Protein AF-A0A9W9TN89-F1 (afdb_monomer_lite)

Foldseek 3Di:
DDDDDDDDDDDDDDDDPDPCPDPVVVVVVVVVVVVLVVVLVVLLVLLVVLLVVLLVCLVVVQVVPVPDDDDPDQPPSLVSLLVSLVVLLVQQALPDDLVSLLSSLVSLLSSLVSLLPSDPGPNSVSSLVVQLVDQSSLVSLQSSLVSYDPVSLVVLVPPPDPPRSLVSLVVSVVSQVVSSGNPSSVVSSCVSVVVPPPPPPPDDDD

Radius of gyration: 29.1 Å; chains: 1; bounding box: 67×31×116 Å

Sequence (206 aa):
MPVRTRSQTKAASEAVTTVDTTESDVEAEESVRKALGEAEQRVLLEFSRLARFVRGEINVTYERICQLEESDDPPDTAAKIEQSIQTIVEHCRPNADPKIHLNALDTLRSIGVAICRSSTDIVGIQVRRHFRQVRTLENGMMNIVTVMREEEIEKLLSDTAPQSLLRMLHHLQRTAQGCCLFDGLEEVIGYIRGDSQDTEDDEDEN

Secondary structure (DSSP, 8-state):
----------------------HHHHHHHHHHHHHHHHHHHHHHHHHHHHHHHHHHHHHHHHHHHTTS---SSPPHHHHHHHHHHHHHHHH--TTS-HHHHHHHHHHHHHHHHHHHH--SSHHHHHHHHHHHH--HHHHHHHHHHHHS-HHHHHHHHH--STT-HHHHHHHHHHHHHTTT--TTHHHHHHHHHT------------

pLDDT: mean 75.07, std 18.17, range [27.05, 95.94]

Structure (mmCIF, N/CA/C/O backbone):
data_AF-A0A9W9TN89-F1
#
_entry.id   AF-A0A9W9TN89-F1
#
loop_
_atom_site.group_PDB
_atom_site.id
_atom_site.type_symbol
_atom_site.label_atom_id
_atom_site.label_alt_id
_atom_site.label_comp_id
_atom_site.label_asym_id
_atom_site.label_entity_id
_atom_site.label_seq_id
_atom_site.pdbx_PDB_ins_code
_atom_site.Cartn_x
_atom_site.Cartn_y
_atom_site.Cartn_z
_atom_site.occupancy
_atom_site.B_iso_or_equiv
_atom_site.auth_seq_id
_atom_site.auth_comp_id
_atom_site.auth_asym_id
_atom_site.auth_atom_id
_atom_site.pdbx_PDB_model_num
ATOM 1 N N . MET A 1 1 ? -37.919 -0.775 94.246 1.00 27.05 1 MET A N 1
ATOM 2 C CA . MET A 1 1 ? -36.658 -1.251 94.860 1.00 27.05 1 MET A CA 1
ATOM 3 C C . MET A 1 1 ? -36.139 -2.415 94.004 1.00 27.05 1 MET A C 1
ATOM 5 O O . MET A 1 1 ? -36.976 -3.087 93.420 1.00 27.05 1 MET A O 1
ATOM 9 N N . PRO A 1 2 ? -34.813 -2.535 93.811 1.00 42.44 2 PRO A N 1
ATOM 10 C CA . PRO A 1 2 ? -34.057 -2.642 92.539 1.00 42.44 2 PRO A CA 1
ATOM 11 C C . PRO A 1 2 ? -33.796 -4.122 92.122 1.00 42.44 2 PRO A C 1
ATOM 13 O O . PRO A 1 2 ? -34.319 -5.001 92.785 1.00 42.44 2 PRO A O 1
ATOM 16 N N . VAL A 1 3 ? -33.097 -4.542 91.050 1.00 34.94 3 VAL A N 1
ATOM 17 C CA . VAL A 1 3 ? -31.797 -4.131 90.476 1.00 34.94 3 VAL A CA 1
ATOM 18 C C . VAL A 1 3 ? -31.626 -4.685 89.037 1.00 34.94 3 VAL A C 1
ATOM 20 O O . VAL A 1 3 ? -32.080 -5.781 88.724 1.00 34.94 3 VAL A O 1
ATOM 23 N N . ARG A 1 4 ? -30.922 -3.915 88.192 1.00 38.41 4 ARG A N 1
ATOM 24 C CA . ARG A 1 4 ? -30.268 -4.276 86.909 1.00 38.41 4 ARG A CA 1
ATOM 25 C C . ARG A 1 4 ? -29.252 -5.427 87.038 1.00 38.41 4 ARG A C 1
ATOM 27 O O . ARG A 1 4 ? -28.540 -5.428 88.032 1.00 38.41 4 ARG A O 1
ATOM 34 N N . THR A 1 5 ? -29.032 -6.176 85.942 1.00 46.16 5 THR A N 1
ATOM 35 C CA . THR A 1 5 ? -27.782 -6.254 85.115 1.00 46.16 5 THR A CA 1
ATOM 36 C C . THR A 1 5 ? -28.005 -7.199 83.906 1.00 46.16 5 THR A C 1
ATOM 38 O O . THR A 1 5 ? -28.629 -8.236 84.070 1.00 46.16 5 THR A O 1
ATOM 41 N N . ARG A 1 6 ? -27.785 -6.765 82.643 1.00 37.78 6 ARG A N 1
ATOM 42 C CA . ARG A 1 6 ? -26.583 -6.964 81.766 1.00 37.78 6 ARG A CA 1
ATOM 43 C C . ARG A 1 6 ? -26.261 -8.462 81.530 1.00 37.78 6 ARG A C 1
ATOM 45 O O . ARG A 1 6 ? -26.143 -9.180 82.503 1.00 37.78 6 ARG A O 1
ATOM 52 N N . SER A 1 7 ? -26.061 -9.027 80.335 1.00 39.59 7 SER A N 1
ATOM 53 C CA . SER A 1 7 ? -25.465 -8.562 79.073 1.00 39.59 7 SER A CA 1
ATOM 54 C C . SER A 1 7 ? -25.640 -9.643 77.978 1.00 39.59 7 SER A C 1
ATOM 56 O O . SER A 1 7 ? -25.892 -10.796 78.302 1.00 39.59 7 SER A O 1
ATOM 58 N N . GLN A 1 8 ? -25.302 -9.263 76.739 1.00 39.06 8 GLN A N 1
ATOM 59 C CA . GLN A 1 8 ? -24.749 -10.070 75.629 1.00 39.06 8 GLN A CA 1
ATOM 60 C C . GLN A 1 8 ? -25.625 -10.235 74.374 1.00 39.06 8 GLN A C 1
ATOM 62 O O . GLN A 1 8 ? -26.411 -11.154 74.192 1.00 39.06 8 GLN A O 1
ATOM 67 N N . THR A 1 9 ? -25.381 -9.266 73.495 1.00 46.25 9 THR A N 1
ATOM 68 C CA . THR A 1 9 ? -25.322 -9.289 72.031 1.00 46.25 9 THR A CA 1
ATOM 69 C C . THR A 1 9 ? -24.998 -10.634 71.369 1.00 46.25 9 THR A C 1
ATOM 71 O O . THR A 1 9 ? -23.993 -11.255 71.709 1.00 46.25 9 THR A O 1
ATOM 74 N N . LYS A 1 10 ? -25.697 -10.948 70.270 1.00 40.22 10 LYS A N 1
ATOM 75 C CA . LYS A 1 10 ? -25.056 -11.503 69.068 1.00 40.22 10 LYS A CA 1
ATOM 76 C C . LYS A 1 10 ? -25.833 -11.080 67.819 1.00 40.22 10 LYS A C 1
ATOM 78 O O . LYS A 1 10 ? -26.914 -11.587 67.545 1.00 40.22 10 LYS A O 1
ATOM 83 N N . ALA A 1 11 ? -25.282 -10.099 67.109 1.00 42.34 11 ALA A N 1
ATOM 84 C CA . ALA A 1 11 ? -25.689 -9.750 65.758 1.00 42.34 11 ALA A CA 1
ATOM 85 C C . ALA A 1 11 ? -25.290 -10.896 64.814 1.00 42.34 11 ALA A C 1
ATOM 87 O O . ALA A 1 11 ? -24.139 -11.336 64.841 1.00 42.34 11 ALA A O 1
ATOM 88 N N . ALA A 1 12 ? -26.228 -11.376 64.001 1.00 44.00 12 ALA A N 1
ATOM 89 C CA . ALA A 1 12 ? -25.921 -12.159 62.813 1.00 44.00 12 ALA A CA 1
ATOM 90 C C . ALA A 1 12 ? -25.763 -11.164 61.659 1.00 44.00 12 ALA A C 1
ATOM 92 O O . ALA A 1 12 ? -26.737 -10.612 61.158 1.00 44.00 12 ALA A O 1
ATOM 93 N N . SER A 1 13 ? -24.508 -10.867 61.338 1.00 40.12 13 SER A N 1
ATOM 94 C CA . SER A 1 13 ? -24.101 -10.176 60.121 1.00 40.12 13 SER A CA 1
ATOM 95 C C . SER A 1 13 ? -23.933 -11.250 59.053 1.00 40.12 13 SER A C 1
ATOM 97 O O . SER A 1 13 ? -22.979 -12.023 59.124 1.00 40.12 13 SER A O 1
ATOM 99 N N . GLU A 1 14 ? -24.854 -11.332 58.099 1.00 41.88 14 GLU A N 1
ATOM 100 C CA . GLU A 1 14 ? -24.635 -12.110 56.881 1.00 41.88 14 GLU A CA 1
ATOM 101 C C . GLU A 1 14 ? -23.733 -11.294 55.956 1.00 41.88 14 GLU A C 1
ATOM 103 O O . GLU A 1 14 ? -24.007 -10.142 55.620 1.00 41.88 14 GLU A O 1
ATOM 108 N N . ALA A 1 15 ? -22.577 -11.880 55.661 1.00 41.50 15 ALA A N 1
ATOM 109 C CA . ALA A 1 15 ? -21.520 -11.284 54.876 1.00 41.50 15 ALA A CA 1
ATOM 110 C C . ALA A 1 15 ? -21.962 -11.139 53.416 1.00 41.50 15 ALA A C 1
ATOM 112 O O . ALA A 1 15 ? -22.272 -12.121 52.746 1.00 41.50 15 ALA A O 1
ATOM 113 N N . VAL A 1 16 ? -21.928 -9.903 52.921 1.00 44.22 16 VAL A N 1
ATOM 114 C CA . VAL A 1 16 ? -21.812 -9.618 51.493 1.00 44.22 16 VAL A CA 1
ATOM 115 C C . VAL A 1 16 ? -20.462 -10.175 51.050 1.00 44.22 16 VAL A C 1
ATOM 117 O O . VAL A 1 16 ? -19.415 -9.678 51.462 1.00 44.22 16 VAL A O 1
ATOM 120 N N . THR A 1 17 ? -20.486 -11.244 50.258 1.00 40.16 17 THR A N 1
ATOM 121 C CA . THR A 1 17 ? -19.312 -11.764 49.558 1.00 40.16 17 THR A CA 1
ATOM 122 C C . THR A 1 17 ? -18.896 -10.729 48.520 1.00 40.16 17 THR A C 1
ATOM 124 O O . THR A 1 17 ? -19.465 -10.647 47.434 1.00 40.16 17 THR A O 1
ATOM 127 N N . THR A 1 18 ? -17.940 -9.883 48.885 1.00 46.47 18 THR A N 1
ATOM 128 C CA . THR A 1 18 ? -17.196 -9.064 47.935 1.00 46.47 18 THR A CA 1
ATOM 129 C C . THR A 1 18 ? -16.439 -10.003 47.007 1.00 46.47 18 THR A C 1
ATOM 131 O O . THR A 1 18 ? -15.676 -10.851 47.470 1.00 46.47 18 THR A O 1
ATOM 134 N N . VAL A 1 19 ? -16.694 -9.873 45.708 1.00 50.19 19 VAL A N 1
ATOM 135 C CA . VAL A 1 19 ? -15.885 -10.481 44.652 1.00 50.19 19 VAL A CA 1
ATOM 136 C C . VAL A 1 19 ? -14.499 -9.849 44.759 1.00 50.19 19 VAL A C 1
ATOM 138 O O . VAL A 1 19 ? -14.309 -8.691 44.398 1.00 50.19 19 VAL A O 1
ATOM 141 N N . ASP A 1 20 ? -13.574 -10.587 45.364 1.00 43.88 20 ASP A N 1
ATOM 142 C CA . ASP A 1 20 ? -12.155 -10.257 45.427 1.00 43.88 20 ASP A CA 1
ATOM 143 C C . ASP A 1 20 ? -11.563 -10.603 44.058 1.00 43.88 20 ASP A C 1
ATOM 145 O O . ASP A 1 20 ? -11.168 -11.738 43.797 1.00 43.88 20 ASP A O 1
ATOM 149 N N . THR A 1 21 ? -11.626 -9.651 43.125 1.00 51.72 21 THR A N 1
ATOM 150 C CA . THR A 1 21 ? -10.859 -9.731 41.881 1.00 51.72 21 THR A CA 1
ATOM 151 C C . THR A 1 21 ? -9.397 -9.561 42.269 1.00 51.72 21 THR A C 1
ATOM 153 O O . THR A 1 21 ? -8.949 -8.458 42.576 1.00 51.72 21 THR A O 1
ATOM 156 N N . THR A 1 22 ? -8.684 -10.679 42.337 1.00 56.25 22 THR A N 1
ATOM 157 C CA . THR A 1 22 ? -7.306 -10.762 42.809 1.00 56.25 22 THR A CA 1
ATOM 158 C C . THR A 1 22 ? -6.370 -9.907 41.954 1.00 56.25 22 THR A C 1
ATOM 160 O O . THR A 1 22 ? -6.395 -9.996 40.728 1.00 56.25 22 THR A O 1
ATOM 163 N N . GLU A 1 23 ? -5.493 -9.129 42.602 1.00 55.84 23 GLU A N 1
ATOM 164 C CA . GLU A 1 23 ? -4.400 -8.350 41.980 1.00 55.84 23 GLU A CA 1
ATOM 165 C C . GLU A 1 23 ? -3.592 -9.164 40.949 1.00 55.84 23 GLU A C 1
ATOM 167 O O . GLU A 1 23 ? -3.125 -8.605 39.959 1.00 55.84 23 GLU A O 1
ATOM 172 N N . SER A 1 24 ? -3.493 -10.492 41.116 1.00 56.75 24 SER A N 1
ATOM 173 C CA . SER A 1 24 ? -2.782 -11.370 40.176 1.00 56.75 24 SER A CA 1
ATOM 174 C C . SER A 1 24 ? -3.435 -11.481 38.797 1.00 56.75 24 SER A C 1
ATOM 176 O O . SER A 1 24 ? -2.729 -11.693 37.814 1.00 56.75 24 SER A O 1
ATOM 178 N N . ASP A 1 25 ? -4.760 -11.341 38.702 1.00 56.59 25 ASP A N 1
ATOM 179 C CA . ASP A 1 25 ? -5.463 -11.377 37.413 1.00 56.59 25 ASP A CA 1
ATOM 180 C C . ASP A 1 25 ? -5.269 -10.055 36.662 1.00 56.59 25 ASP A C 1
ATOM 182 O O . ASP A 1 25 ? -5.093 -10.046 35.444 1.00 56.59 25 ASP A O 1
ATOM 186 N N . VAL A 1 26 ? -5.197 -8.939 37.394 1.00 61.09 26 VAL A N 1
ATOM 187 C CA . VAL A 1 26 ? -4.939 -7.608 36.828 1.00 61.09 26 VAL A CA 1
ATOM 188 C C . VAL A 1 26 ? -3.501 -7.502 36.307 1.00 61.09 26 VAL A C 1
ATOM 190 O O . VAL A 1 26 ? -3.292 -7.010 35.197 1.00 61.09 26 VAL A O 1
ATOM 193 N N . GLU A 1 27 ? -2.514 -8.027 37.042 1.00 64.19 27 GLU A N 1
ATOM 194 C CA . GLU A 1 27 ? -1.113 -8.083 36.590 1.00 64.19 27 GLU A CA 1
ATOM 195 C C . GLU A 1 27 ? -0.919 -9.020 35.385 1.00 64.19 27 GLU A C 1
ATOM 197 O O . GLU A 1 27 ? -0.143 -8.715 34.472 1.00 64.19 27 GLU A O 1
ATOM 202 N N . ALA A 1 28 ? -1.638 -10.149 35.336 1.00 63.78 28 ALA A N 1
ATOM 203 C CA . ALA A 1 28 ? -1.612 -11.053 34.189 1.00 63.78 28 ALA A CA 1
ATOM 204 C C . ALA A 1 28 ? -2.220 -10.395 32.939 1.00 63.78 28 ALA A C 1
ATO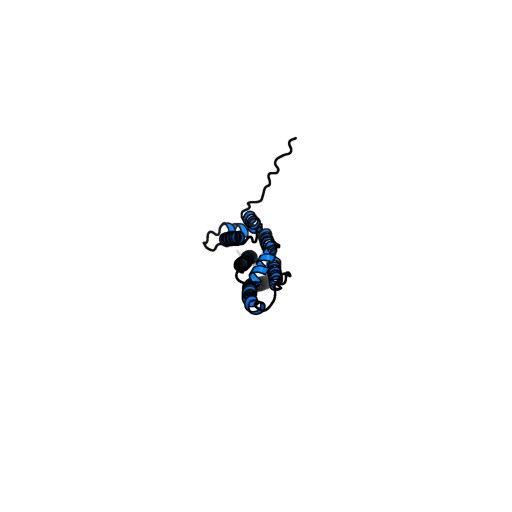M 206 O O . ALA A 1 28 ? -1.629 -10.467 31.858 1.00 63.78 28 ALA A O 1
ATOM 207 N N . GLU A 1 29 ? -3.348 -9.695 33.080 1.00 66.12 29 GLU A N 1
ATOM 208 C CA . GLU A 1 29 ? -3.947 -8.925 31.987 1.00 66.12 29 GLU A CA 1
ATOM 209 C C . GLU A 1 29 ? -3.045 -7.779 31.511 1.00 66.12 29 GLU A C 1
ATOM 211 O O . GLU A 1 29 ? -2.920 -7.554 30.305 1.00 66.12 29 GLU A O 1
ATOM 216 N N . GLU A 1 30 ? -2.389 -7.060 32.424 1.00 69.75 30 GLU A N 1
ATOM 217 C CA . GLU A 1 30 ? -1.467 -5.976 32.072 1.00 69.75 30 GLU A CA 1
ATOM 218 C C . GLU A 1 30 ? -0.223 -6.504 31.341 1.00 69.75 30 GLU A C 1
ATOM 220 O O . GLU A 1 30 ? 0.200 -5.931 30.332 1.00 69.75 30 GLU A O 1
ATOM 225 N N . SER A 1 31 ? 0.311 -7.648 31.774 1.00 72.00 31 SER A N 1
ATOM 226 C CA . SER A 1 31 ? 1.429 -8.325 31.112 1.00 72.00 31 SER A CA 1
ATOM 227 C C . SER A 1 31 ? 1.061 -8.808 29.701 1.00 72.00 31 SER A C 1
ATOM 229 O O . SER A 1 31 ? 1.825 -8.602 28.754 1.00 72.00 31 SER A O 1
ATOM 231 N N . VAL A 1 32 ? -0.144 -9.365 29.518 1.00 70.81 32 VAL A N 1
ATOM 232 C CA . VAL A 1 32 ? -0.655 -9.775 28.197 1.00 70.81 32 VAL A CA 1
ATOM 233 C C . VAL A 1 32 ? -0.880 -8.566 27.286 1.00 70.81 32 VAL A C 1
ATOM 235 O O . VAL A 1 32 ? -0.459 -8.599 26.129 1.00 70.81 32 VAL A O 1
ATOM 238 N N . ARG A 1 33 ? -1.471 -7.472 27.789 1.00 68.31 33 ARG A N 1
ATOM 239 C CA . ARG A 1 33 ? -1.649 -6.226 27.016 1.00 68.31 33 ARG A CA 1
ATOM 240 C C . ARG A 1 33 ? -0.312 -5.632 26.585 1.00 68.31 33 ARG A C 1
ATOM 242 O O . ARG A 1 33 ? -0.176 -5.191 25.446 1.00 68.31 33 ARG A O 1
ATOM 249 N N . LYS A 1 34 ? 0.688 -5.649 27.467 1.00 71.25 34 LYS A N 1
ATOM 250 C CA . LYS A 1 34 ? 2.034 -5.169 27.148 1.00 71.25 34 LYS A CA 1
ATOM 251 C C . LYS A 1 34 ? 2.708 -6.037 26.084 1.00 71.25 34 LYS A C 1
ATOM 253 O O . LYS A 1 34 ? 3.244 -5.497 25.121 1.00 71.25 34 LYS A O 1
ATOM 258 N N . ALA A 1 35 ? 2.635 -7.362 26.215 1.00 71.06 35 ALA A N 1
ATOM 259 C CA . ALA A 1 35 ? 3.175 -8.288 25.219 1.00 71.06 35 ALA A CA 1
ATOM 260 C C . ALA A 1 35 ? 2.480 -8.144 23.852 1.00 71.06 35 ALA A C 1
ATOM 262 O O . ALA A 1 35 ? 3.144 -8.206 22.817 1.00 71.06 35 ALA A O 1
ATOM 263 N N . LEU A 1 36 ? 1.164 -7.901 23.846 1.00 68.31 36 LEU A N 1
ATOM 264 C CA . LEU A 1 36 ? 0.399 -7.618 22.632 1.00 68.31 36 LEU A CA 1
ATOM 265 C C . LEU A 1 36 ? 0.865 -6.311 21.977 1.00 68.31 36 LEU A C 1
ATOM 267 O O . LEU A 1 36 ? 1.207 -6.318 20.797 1.00 68.31 36 LEU A O 1
ATOM 271 N N . GLY A 1 37 ? 0.997 -5.229 22.748 1.00 67.81 37 GLY A N 1
ATOM 272 C CA . GLY A 1 37 ? 1.491 -3.948 22.234 1.00 67.81 37 GLY A CA 1
ATOM 273 C C . GLY A 1 37 ? 2.922 -4.022 21.681 1.00 67.81 37 GLY A C 1
ATOM 274 O O . GLY A 1 37 ? 3.230 -3.422 20.650 1.00 67.81 37 GLY A O 1
ATOM 275 N N . GLU A 1 38 ? 3.807 -4.800 22.311 1.00 72.50 38 GLU A N 1
ATOM 276 C CA . GLU A 1 38 ? 5.163 -5.043 21.796 1.00 72.50 38 GLU A CA 1
ATOM 277 C C . GLU A 1 38 ? 5.153 -5.851 20.487 1.00 72.50 38 GLU A C 1
ATOM 279 O O . GLU A 1 38 ? 5.959 -5.584 19.589 1.00 72.50 38 GLU A O 1
ATOM 284 N N . ALA A 1 39 ? 4.246 -6.823 20.354 1.00 70.19 39 ALA A N 1
ATOM 285 C CA . ALA A 1 39 ? 4.072 -7.592 19.125 1.00 70.19 39 ALA A CA 1
ATOM 286 C C . ALA A 1 39 ? 3.540 -6.714 17.982 1.00 70.19 39 ALA A C 1
ATOM 288 O O . ALA A 1 39 ? 4.098 -6.737 16.884 1.00 70.19 39 ALA A O 1
ATOM 289 N N . GLU A 1 40 ? 2.538 -5.876 18.250 1.00 69.19 40 GLU A N 1
ATOM 290 C CA . GLU A 1 40 ? 1.997 -4.909 17.288 1.00 69.19 40 GLU A CA 1
ATOM 291 C C . GLU A 1 40 ? 3.082 -3.937 16.811 1.00 69.19 40 GLU A C 1
ATOM 293 O O . GLU A 1 40 ? 3.253 -3.715 15.611 1.00 69.19 40 GLU A O 1
ATOM 298 N N . GLN A 1 41 ? 3.894 -3.410 17.732 1.00 69.81 41 GLN A N 1
ATOM 299 C CA . GLN A 1 41 ? 4.973 -2.489 17.381 1.00 69.81 41 GLN A CA 1
ATOM 300 C C . GLN A 1 41 ? 6.045 -3.149 16.500 1.00 69.81 41 GLN A C 1
ATOM 302 O O . GLN A 1 41 ? 6.593 -2.491 15.609 1.00 69.81 41 GLN A O 1
ATOM 307 N N . ARG A 1 42 ? 6.328 -4.445 16.695 1.00 71.88 42 ARG A N 1
ATOM 308 C CA . ARG A 1 42 ? 7.230 -5.206 15.811 1.00 71.88 42 ARG A CA 1
ATOM 309 C C . ARG A 1 42 ? 6.679 -5.321 14.396 1.00 71.88 42 ARG A C 1
ATOM 311 O O . ARG A 1 42 ? 7.443 -5.102 13.459 1.00 71.88 42 ARG A O 1
ATOM 318 N N . VAL A 1 43 ? 5.382 -5.584 14.244 1.00 73.19 43 VAL A N 1
ATOM 319 C CA . VAL A 1 43 ? 4.725 -5.639 12.927 1.00 73.19 43 VAL A CA 1
ATOM 320 C C . VAL A 1 43 ? 4.821 -4.280 12.222 1.00 73.19 43 VAL A C 1
ATOM 322 O O . VAL A 1 43 ? 5.208 -4.202 11.058 1.00 73.19 43 VAL A O 1
ATOM 325 N N . LEU A 1 44 ? 4.587 -3.176 12.939 1.00 73.06 44 LEU A N 1
ATOM 326 C CA . LEU A 1 44 ? 4.717 -1.825 12.370 1.00 73.06 44 LEU A CA 1
ATOM 327 C C . LEU A 1 44 ? 6.151 -1.495 11.916 1.00 73.06 44 LEU A C 1
ATOM 329 O O . LEU A 1 44 ? 6.371 -0.878 10.865 1.00 73.06 44 LEU A O 1
ATOM 333 N N . LEU A 1 45 ? 7.147 -1.914 12.699 1.00 73.38 45 LEU A N 1
ATOM 334 C CA . LEU A 1 45 ? 8.561 -1.806 12.332 1.00 73.38 45 LEU A CA 1
ATOM 335 C C . LEU A 1 45 ? 8.891 -2.655 11.099 1.00 73.38 45 LEU A C 1
ATOM 337 O O . LEU A 1 45 ? 9.678 -2.225 10.250 1.00 73.38 45 LEU A O 1
ATOM 341 N N . GLU A 1 46 ? 8.285 -3.834 10.982 1.00 76.31 46 GLU A N 1
ATOM 342 C CA . GLU A 1 46 ? 8.448 -4.719 9.836 1.00 76.31 46 GLU A CA 1
ATOM 343 C C . GLU A 1 46 ? 7.877 -4.102 8.558 1.00 76.31 46 GLU A C 1
ATOM 345 O O . GLU A 1 46 ? 8.589 -4.045 7.556 1.00 76.31 46 GLU A O 1
ATOM 350 N N . PHE A 1 47 ? 6.681 -3.512 8.600 1.00 75.50 47 PHE A N 1
ATOM 351 C CA . PHE A 1 47 ? 6.110 -2.786 7.458 1.00 75.50 47 PHE A CA 1
ATOM 352 C C . PHE A 1 47 ? 7.025 -1.657 6.977 1.00 75.50 47 PHE A C 1
ATOM 354 O O . PHE A 1 47 ? 7.325 -1.535 5.785 1.00 75.50 47 PHE A O 1
ATOM 361 N N . SER A 1 48 ? 7.574 -0.884 7.917 1.00 76.38 48 SER A N 1
ATOM 362 C CA . SER A 1 48 ? 8.543 0.172 7.606 1.00 76.38 48 SER A CA 1
ATOM 363 C C . SER A 1 48 ? 9.826 -0.383 6.975 1.00 76.38 48 SER A C 1
ATOM 365 O O . SER A 1 48 ? 10.421 0.241 6.087 1.0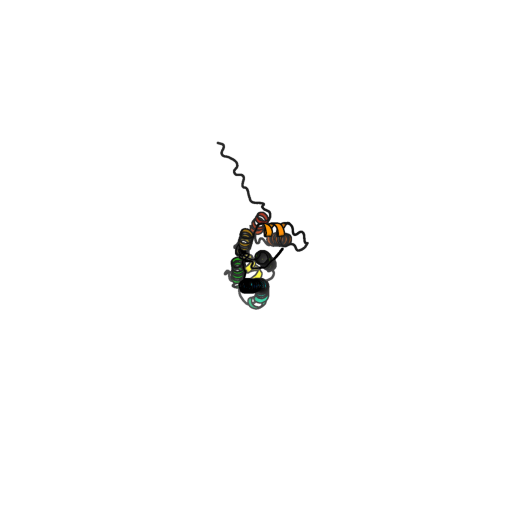0 76.38 48 SER A O 1
ATOM 367 N N . ARG A 1 49 ? 10.282 -1.558 7.429 1.00 74.12 49 ARG A N 1
ATOM 368 C CA . ARG A 1 49 ? 11.453 -2.248 6.877 1.00 74.12 49 ARG A CA 1
ATOM 369 C C . ARG A 1 49 ? 11.175 -2.763 5.467 1.00 74.12 49 ARG A C 1
ATOM 371 O O . ARG A 1 49 ? 12.028 -2.556 4.609 1.00 74.12 49 ARG A O 1
ATOM 378 N N . LEU A 1 50 ? 10.009 -3.357 5.219 1.00 71.50 50 LEU A N 1
ATOM 379 C CA . LEU A 1 50 ? 9.589 -3.857 3.908 1.00 71.50 50 LEU A CA 1
ATOM 380 C C . LEU A 1 50 ? 9.454 -2.720 2.892 1.00 71.50 50 LEU A C 1
ATOM 382 O O . LEU A 1 50 ? 10.025 -2.804 1.809 1.00 71.50 50 LEU A O 1
ATOM 386 N N . ALA A 1 51 ? 8.822 -1.601 3.259 1.00 72.69 51 ALA A N 1
ATOM 387 C CA . ALA A 1 51 ? 8.738 -0.427 2.386 1.00 72.69 51 ALA A CA 1
ATOM 388 C C . ALA A 1 51 ? 10.124 0.104 1.987 1.00 72.69 51 ALA A C 1
ATOM 390 O O . ALA A 1 51 ? 10.365 0.468 0.831 1.00 72.69 51 ALA A O 1
ATOM 391 N N . ARG A 1 52 ? 11.057 0.150 2.949 1.00 76.31 52 ARG A N 1
ATOM 392 C CA . ARG A 1 52 ? 12.440 0.570 2.691 1.00 76.31 52 ARG A CA 1
ATOM 393 C C . ARG A 1 52 ? 13.191 -0.459 1.849 1.00 76.31 52 ARG A C 1
ATOM 395 O O . ARG A 1 52 ? 13.963 -0.053 0.990 1.00 76.31 52 ARG A O 1
ATOM 402 N N . PHE A 1 53 ? 12.958 -1.749 2.079 1.00 76.31 53 PHE A N 1
ATOM 403 C CA . PHE A 1 53 ? 13.545 -2.837 1.305 1.00 76.31 53 PHE A CA 1
ATOM 404 C C . PHE A 1 53 ? 13.086 -2.794 -0.150 1.00 76.31 53 PHE A C 1
ATOM 406 O O . PHE A 1 53 ? 13.939 -2.761 -1.020 1.00 76.31 53 PHE A O 1
ATOM 413 N N . VAL A 1 54 ? 11.784 -2.671 -0.425 1.00 72.69 54 VAL A N 1
ATOM 414 C CA . VAL A 1 54 ? 11.256 -2.554 -1.796 1.00 72.69 54 VAL A CA 1
ATOM 415 C C . VAL A 1 54 ? 11.862 -1.353 -2.516 1.00 72.69 54 VAL A C 1
ATOM 417 O O . VAL A 1 54 ? 12.356 -1.478 -3.633 1.00 72.69 54 VAL A O 1
ATOM 420 N N . ARG A 1 55 ? 11.900 -0.187 -1.857 1.00 72.69 55 ARG A N 1
ATOM 421 C CA . ARG A 1 55 ? 12.557 1.003 -2.420 1.00 72.69 55 ARG A CA 1
ATOM 422 C C . ARG A 1 55 ? 14.057 0.778 -2.643 1.00 72.69 55 ARG A C 1
ATOM 424 O O . ARG A 1 55 ? 14.612 1.290 -3.607 1.00 72.69 55 ARG A O 1
ATOM 431 N N . GLY A 1 56 ? 14.697 0.049 -1.733 1.00 69.00 56 GLY A N 1
ATOM 432 C CA . GLY A 1 56 ? 16.101 -0.329 -1.795 1.00 69.00 56 GLY A CA 1
ATOM 433 C C . GLY A 1 56 ? 16.396 -1.268 -2.957 1.00 69.00 56 GLY A C 1
ATOM 434 O O . GLY A 1 56 ? 17.259 -0.940 -3.750 1.00 69.00 56 GLY A O 1
ATOM 435 N N . GLU A 1 57 ? 15.670 -2.375 -3.105 1.00 68.19 57 GLU A N 1
ATOM 436 C CA . GLU A 1 57 ? 15.842 -3.330 -4.205 1.00 68.19 57 GLU A CA 1
ATOM 437 C C . GLU A 1 57 ? 15.620 -2.640 -5.552 1.00 68.19 57 GLU A C 1
ATOM 439 O O . GLU A 1 57 ? 16.492 -2.715 -6.408 1.00 68.19 57 GLU A O 1
ATOM 444 N N . ILE A 1 58 ? 14.537 -1.866 -5.706 1.00 65.19 58 ILE A N 1
ATOM 445 C CA . ILE A 1 58 ? 14.300 -1.084 -6.932 1.00 65.19 58 ILE A CA 1
ATOM 446 C C . ILE A 1 58 ? 15.505 -0.176 -7.249 1.00 65.19 58 ILE A C 1
ATOM 448 O O . ILE A 1 58 ? 15.926 -0.096 -8.397 1.00 65.19 58 ILE A O 1
ATOM 452 N N . ASN A 1 59 ? 16.107 0.463 -6.241 1.00 61.91 59 ASN A N 1
ATOM 453 C CA . ASN A 1 59 ? 17.239 1.372 -6.443 1.00 61.91 59 ASN A CA 1
ATOM 454 C C . ASN A 1 59 ? 18.618 0.682 -6.538 1.00 61.91 59 ASN A C 1
ATOM 456 O O . ASN A 1 59 ? 19.524 1.256 -7.130 1.00 61.91 59 ASN A O 1
ATOM 460 N N . VAL A 1 60 ? 18.824 -0.491 -5.928 1.00 57.53 60 VAL A N 1
ATOM 461 C CA . VAL A 1 60 ? 20.123 -1.197 -5.841 1.00 57.53 60 VAL A CA 1
ATOM 462 C C . VAL A 1 60 ? 20.309 -2.155 -7.014 1.00 57.53 60 VAL A C 1
ATOM 464 O O . VAL A 1 60 ? 21.426 -2.298 -7.515 1.00 57.53 60 VAL A O 1
ATOM 467 N N . THR A 1 61 ? 19.240 -2.789 -7.507 1.00 52.53 61 THR A N 1
ATOM 468 C CA . THR A 1 61 ? 19.333 -3.665 -8.686 1.00 52.53 61 THR A CA 1
ATOM 469 C C . THR A 1 61 ? 19.763 -2.881 -9.943 1.00 52.53 61 THR A C 1
ATOM 471 O O . THR A 1 61 ? 20.383 -3.458 -10.839 1.00 52.53 61 THR A O 1
ATOM 474 N N . TYR A 1 62 ? 19.573 -1.555 -9.947 1.00 44.91 62 TYR A N 1
ATOM 475 C CA . TYR A 1 62 ? 20.145 -0.604 -10.907 1.00 44.91 62 TYR A CA 1
ATOM 476 C C . TYR A 1 62 ? 21.667 -0.759 -11.105 1.00 44.91 62 TYR A C 1
ATOM 478 O O . TYR A 1 62 ? 22.140 -0.762 -12.239 1.00 44.91 62 TYR A O 1
ATOM 486 N N . GLU A 1 63 ? 22.453 -0.942 -10.034 1.00 49.00 63 GLU A N 1
ATOM 487 C CA . GLU A 1 63 ? 23.921 -1.025 -10.147 1.00 49.00 63 GLU A CA 1
ATOM 488 C C . GLU A 1 63 ? 24.407 -2.375 -10.695 1.00 49.00 63 GLU A C 1
ATOM 490 O O . GLU A 1 63 ? 25.460 -2.443 -11.331 1.00 49.00 63 GLU A O 1
ATOM 495 N N . ARG A 1 64 ? 23.648 -3.459 -10.474 1.00 48.97 64 ARG A N 1
ATOM 496 C CA . ARG A 1 64 ? 24.035 -4.817 -10.902 1.00 48.97 64 ARG A CA 1
ATOM 497 C C . ARG A 1 64 ? 23.613 -5.166 -12.331 1.00 48.97 64 ARG A C 1
ATOM 499 O O . ARG A 1 64 ? 24.298 -5.970 -12.954 1.00 48.97 64 ARG A O 1
ATOM 506 N N . ILE A 1 65 ? 22.521 -4.597 -12.849 1.00 49.59 65 ILE A N 1
ATOM 507 C CA . ILE A 1 65 ? 21.911 -5.027 -14.127 1.00 49.59 65 ILE A CA 1
ATOM 508 C C . ILE A 1 65 ? 22.299 -4.159 -15.334 1.00 49.59 65 ILE A C 1
ATOM 510 O O . ILE A 1 65 ? 22.075 -4.571 -16.467 1.00 49.59 65 ILE A O 1
ATOM 514 N N . CYS A 1 66 ? 23.071 -3.081 -15.157 1.00 47.44 66 CYS A N 1
ATOM 515 C CA . CYS A 1 66 ? 23.794 -2.443 -16.276 1.00 47.44 66 CYS A CA 1
ATOM 516 C C . CYS A 1 66 ? 24.728 -3.405 -17.063 1.00 47.44 66 CYS A C 1
ATOM 518 O O . CYS A 1 66 ? 25.376 -2.974 -18.012 1.00 47.44 66 CYS A O 1
ATOM 520 N N . GLN A 1 67 ? 24.826 -4.684 -16.671 1.00 48.59 67 GLN A N 1
ATOM 521 C CA . GLN A 1 67 ? 25.674 -5.717 -17.267 1.00 48.59 67 GLN A CA 1
ATOM 522 C C . GLN A 1 67 ? 24.921 -6.956 -17.806 1.00 48.59 67 GLN A C 1
ATOM 524 O O . GLN A 1 67 ? 25.595 -7.858 -18.298 1.00 48.59 67 GLN A O 1
ATOM 529 N N . LEU A 1 68 ? 23.581 -7.052 -17.733 1.00 48.25 68 LEU A N 1
ATOM 530 C CA . LEU A 1 68 ? 22.845 -8.251 -18.187 1.00 48.25 68 LEU A CA 1
ATOM 531 C C . LEU A 1 68 ? 21.726 -7.942 -19.194 1.00 48.25 68 LEU A C 1
ATOM 533 O O . LEU A 1 68 ? 20.989 -6.973 -19.041 1.00 48.25 68 LEU A O 1
ATOM 537 N N . GLU A 1 69 ? 21.640 -8.795 -20.221 1.00 53.50 69 GLU A N 1
ATOM 538 C CA . GLU A 1 69 ? 20.685 -8.734 -21.335 1.00 53.50 69 GLU A CA 1
ATOM 539 C C . GLU A 1 69 ? 19.220 -8.883 -20.888 1.00 53.50 69 GLU A C 1
ATOM 541 O O . GLU A 1 69 ? 18.913 -9.466 -19.846 1.00 53.50 69 GLU A O 1
ATOM 546 N N . GLU A 1 70 ? 18.320 -8.347 -21.718 1.00 54.81 70 GLU A N 1
ATOM 547 C CA . GLU A 1 70 ? 16.862 -8.373 -21.577 1.00 54.81 70 GLU A CA 1
ATOM 548 C C . GLU A 1 70 ? 16.325 -9.817 -21.536 1.00 54.81 70 GLU A C 1
ATOM 550 O O . GLU A 1 70 ? 16.002 -10.407 -22.563 1.00 54.81 70 GLU A O 1
ATOM 555 N N . SER A 1 71 ? 16.227 -10.406 -20.342 1.00 55.16 71 SER A N 1
ATOM 556 C CA . SER A 1 71 ? 15.441 -11.628 -20.133 1.00 55.16 71 SER A CA 1
ATOM 557 C C . SER A 1 71 ? 13.942 -11.298 -20.090 1.00 55.16 71 SER A C 1
ATOM 559 O O . SER A 1 71 ? 13.549 -10.262 -19.546 1.00 55.16 71 SER A O 1
ATOM 561 N N . ASP A 1 72 ? 13.110 -12.181 -20.651 1.00 56.28 72 ASP A N 1
ATOM 562 C CA . ASP A 1 72 ? 11.639 -12.095 -20.609 1.00 56.28 72 ASP A CA 1
ATOM 563 C C . ASP A 1 72 ? 11.043 -12.642 -19.293 1.00 56.28 72 ASP A C 1
ATOM 565 O O . ASP A 1 72 ? 9.853 -12.447 -19.035 1.00 56.28 72 ASP A O 1
ATOM 569 N N . ASP A 1 73 ? 11.848 -13.299 -18.450 1.00 59.34 73 ASP A N 1
ATOM 570 C CA . ASP A 1 73 ? 11.416 -13.740 -17.120 1.00 59.34 73 ASP A CA 1
ATOM 571 C C . ASP A 1 73 ? 11.199 -12.533 -16.189 1.00 59.34 73 ASP A C 1
ATOM 573 O O . ASP A 1 73 ? 11.974 -11.568 -16.236 1.00 59.34 73 ASP A O 1
ATOM 577 N N . PRO A 1 74 ? 10.180 -12.561 -15.303 1.00 59.16 74 PRO A N 1
ATOM 578 C CA . PRO A 1 74 ? 9.999 -11.499 -14.328 1.00 59.16 74 PRO A CA 1
ATOM 579 C C . PRO A 1 74 ? 11.259 -11.404 -13.457 1.00 59.16 74 PRO A C 1
ATOM 581 O O . PRO A 1 74 ? 11.749 -12.427 -12.966 1.00 59.16 74 PRO A O 1
ATOM 584 N N . PRO A 1 75 ? 11.812 -10.195 -13.254 1.00 67.00 75 PRO A N 1
ATOM 585 C CA . PRO A 1 75 ? 13.028 -10.041 -12.477 1.00 67.00 75 PRO A CA 1
ATOM 586 C C . PRO A 1 75 ? 12.780 -10.561 -11.060 1.00 67.00 75 PRO A C 1
ATOM 588 O O . PRO A 1 75 ? 11.704 -10.347 -10.502 1.00 67.00 75 PRO A O 1
ATOM 591 N N . ASP A 1 76 ? 13.790 -11.180 -10.446 1.00 78.88 76 ASP A N 1
ATOM 592 C CA . ASP A 1 76 ? 13.766 -11.635 -9.043 1.00 78.88 76 ASP A CA 1
ATOM 593 C C . ASP A 1 76 ? 13.216 -10.545 -8.092 1.00 78.88 76 ASP A C 1
ATOM 595 O O . ASP A 1 76 ? 12.476 -10.809 -7.145 1.00 78.88 76 ASP A O 1
ATOM 599 N N . THR A 1 77 ? 13.477 -9.276 -8.419 1.00 79.31 77 THR A N 1
ATOM 600 C CA . THR A 1 77 ? 12.921 -8.101 -7.742 1.00 79.31 77 THR A CA 1
ATOM 601 C C . THR A 1 77 ? 11.385 -8.051 -7.741 1.00 79.31 77 THR A C 1
ATOM 603 O O . THR A 1 77 ? 10.803 -7.734 -6.707 1.00 79.31 77 THR A O 1
ATOM 606 N N . ALA A 1 78 ? 10.704 -8.369 -8.846 1.00 84.31 78 ALA A N 1
ATOM 607 C CA . ALA A 1 78 ? 9.239 -8.356 -8.915 1.00 84.31 78 ALA A CA 1
ATOM 608 C C . ALA A 1 78 ? 8.622 -9.426 -8.001 1.00 84.31 78 ALA A C 1
ATOM 610 O O . ALA A 1 78 ? 7.727 -9.111 -7.217 1.00 84.31 78 ALA A O 1
ATOM 611 N N . ALA A 1 79 ? 9.167 -10.647 -8.016 1.00 85.38 79 ALA A N 1
ATOM 612 C CA . ALA A 1 79 ? 8.719 -11.736 -7.145 1.00 85.38 79 ALA A CA 1
ATOM 613 C C . ALA A 1 79 ? 8.895 -11.396 -5.652 1.00 85.38 79 ALA A C 1
ATOM 615 O O . ALA A 1 79 ? 8.005 -11.644 -4.838 1.00 85.38 79 ALA A O 1
ATOM 616 N N . LYS A 1 80 ? 10.006 -10.748 -5.280 1.00 85.75 80 LYS A N 1
ATOM 617 C CA . LYS A 1 80 ? 10.226 -10.263 -3.904 1.00 85.75 80 LYS A CA 1
ATOM 618 C C . LYS A 1 80 ? 9.228 -9.186 -3.484 1.00 85.75 80 LYS A C 1
ATOM 620 O O . LYS A 1 80 ? 8.831 -9.141 -2.317 1.00 85.75 80 LYS A O 1
ATOM 625 N N . ILE A 1 81 ? 8.838 -8.302 -4.405 1.00 88.19 81 ILE A N 1
ATOM 626 C CA . ILE A 1 81 ? 7.819 -7.281 -4.135 1.00 88.19 81 ILE A CA 1
ATOM 627 C C . ILE A 1 81 ? 6.467 -7.956 -3.893 1.00 88.19 81 ILE A C 1
ATOM 629 O O . ILE A 1 81 ? 5.812 -7.629 -2.907 1.00 88.19 81 ILE A O 1
ATOM 633 N N . GLU A 1 82 ? 6.076 -8.926 -4.722 1.00 90.19 82 GLU A N 1
ATOM 634 C CA . GLU A 1 82 ? 4.845 -9.698 -4.508 1.00 90.19 82 GLU A CA 1
ATOM 635 C C . GLU A 1 82 ? 4.847 -10.431 -3.171 1.00 90.19 82 GLU A C 1
ATOM 637 O O . GLU A 1 82 ? 3.887 -10.320 -2.411 1.00 90.19 82 GLU A O 1
ATOM 642 N N . GLN A 1 83 ? 5.947 -11.110 -2.839 1.00 90.00 83 GLN A N 1
ATOM 643 C CA . GLN A 1 83 ? 6.089 -11.775 -1.549 1.00 90.00 83 GLN A CA 1
ATOM 644 C C . GLN A 1 83 ? 5.957 -10.779 -0.391 1.00 90.00 83 GLN A C 1
ATOM 646 O O . GLN A 1 83 ? 5.291 -11.067 0.596 1.00 90.00 83 GLN A O 1
ATOM 651 N N . SER A 1 84 ? 6.540 -9.583 -0.520 1.00 88.06 84 SER A N 1
ATOM 652 C CA . SER A 1 84 ? 6.419 -8.532 0.497 1.00 88.06 84 SER A CA 1
ATOM 653 C C . SER A 1 84 ? 4.972 -8.055 0.659 1.00 88.06 84 SER A C 1
ATOM 655 O O . SER A 1 84 ? 4.527 -7.852 1.786 1.00 88.06 84 SER A O 1
ATOM 657 N N . ILE A 1 85 ? 4.236 -7.892 -0.447 1.00 91.44 85 ILE A N 1
ATOM 658 C CA . ILE A 1 85 ? 2.808 -7.537 -0.428 1.00 91.44 85 ILE A CA 1
ATOM 659 C C . ILE A 1 85 ? 2.011 -8.633 0.283 1.00 91.44 85 ILE A C 1
ATOM 661 O O . ILE A 1 85 ? 1.239 -8.332 1.190 1.00 91.44 85 ILE A O 1
ATOM 665 N N . GLN A 1 86 ? 2.248 -9.896 -0.072 1.00 92.81 86 GLN A N 1
ATOM 666 C CA . GLN A 1 86 ? 1.570 -11.040 0.527 1.00 92.81 86 GLN A CA 1
ATOM 667 C C . GLN A 1 86 ? 1.818 -11.119 2.042 1.00 92.81 86 GLN A C 1
ATOM 669 O O . GLN A 1 86 ? 0.865 -11.227 2.811 1.00 92.81 86 GLN A O 1
ATOM 674 N N . THR A 1 87 ? 3.067 -10.950 2.488 1.00 89.81 87 THR A N 1
ATOM 675 C CA . THR A 1 87 ? 3.404 -10.910 3.918 1.00 89.81 87 THR A CA 1
ATOM 676 C C . THR A 1 87 ? 2.663 -9.787 4.645 1.00 89.81 87 THR A C 1
ATOM 678 O O . THR A 1 87 ? 2.178 -9.997 5.753 1.00 89.81 87 THR A O 1
ATOM 681 N N . ILE A 1 88 ? 2.539 -8.594 4.053 1.00 90.31 88 ILE A N 1
ATOM 682 C CA . ILE A 1 88 ? 1.799 -7.478 4.673 1.00 90.31 88 ILE A CA 1
ATOM 683 C C . ILE A 1 88 ? 0.323 -7.848 4.864 1.00 90.31 88 ILE A C 1
ATOM 685 O O . ILE A 1 88 ? -0.236 -7.625 5.939 1.00 90.31 88 ILE A O 1
ATOM 689 N N . VAL A 1 89 ? -0.293 -8.443 3.841 1.00 90.69 89 VAL A N 1
ATOM 690 C CA . VAL A 1 89 ? -1.703 -8.853 3.873 1.00 90.69 89 VAL A CA 1
ATOM 691 C C . VAL A 1 89 ? -1.938 -9.944 4.920 1.00 90.69 89 VAL A C 1
ATOM 693 O O . VAL A 1 89 ? -2.911 -9.872 5.661 1.00 90.69 89 VAL A O 1
ATOM 696 N N . GLU A 1 90 ? -1.028 -10.908 5.065 1.00 89.62 90 GLU A N 1
ATOM 697 C CA . GLU A 1 90 ? -1.142 -11.994 6.056 1.00 89.62 90 GLU A CA 1
ATOM 698 C C . GLU A 1 90 ? -1.153 -11.510 7.517 1.00 89.62 90 GLU A C 1
ATOM 700 O O . GLU A 1 90 ? -1.739 -12.161 8.391 1.00 89.62 90 GLU A O 1
ATOM 705 N N . HIS A 1 91 ? -0.534 -10.359 7.789 1.00 85.81 91 HIS A N 1
ATOM 706 C CA . HIS A 1 91 ? -0.565 -9.721 9.108 1.00 85.81 91 HIS A CA 1
ATOM 707 C C . HIS A 1 91 ? -1.876 -8.965 9.379 1.00 85.81 91 HIS A C 1
ATOM 709 O O . HIS A 1 91 ? -2.177 -8.660 10.534 1.00 85.81 91 HIS A O 1
ATOM 715 N N . CYS A 1 92 ? -2.673 -8.689 8.345 1.00 88.62 92 CYS A N 1
ATOM 716 C CA . CYS A 1 92 ? -3.951 -7.992 8.450 1.00 88.62 92 CYS A CA 1
ATOM 717 C C . CYS A 1 92 ? -5.075 -9.006 8.677 1.00 88.62 92 CYS A C 1
ATOM 719 O O . CYS A 1 92 ? -5.656 -9.549 7.740 1.00 88.62 92 CYS A O 1
ATOM 721 N N . ARG A 1 93 ? -5.356 -9.298 9.950 1.00 86.56 93 ARG A N 1
ATOM 722 C CA . ARG A 1 93 ? -6.461 -10.177 10.362 1.00 86.56 93 ARG A CA 1
ATOM 723 C C . ARG A 1 93 ? -7.646 -9.338 10.847 1.00 86.56 93 ARG A C 1
ATOM 725 O O . ARG A 1 93 ? -7.393 -8.328 11.489 1.00 86.56 93 ARG A O 1
ATOM 732 N N . PRO A 1 94 ? -8.902 -9.807 10.719 1.00 84.50 94 PRO A N 1
ATOM 733 C CA . PRO A 1 94 ? -10.092 -9.041 11.124 1.00 84.50 94 PRO A CA 1
ATOM 734 C C . PRO A 1 94 ? -10.065 -8.467 12.553 1.00 84.50 94 PRO A C 1
ATOM 736 O O . PRO A 1 94 ? -10.634 -7.417 12.822 1.00 84.50 94 PRO A O 1
ATOM 739 N N . ASN A 1 95 ? -9.375 -9.141 13.478 1.00 78.06 95 ASN A N 1
ATOM 740 C CA . ASN A 1 95 ? -9.279 -8.737 14.885 1.00 78.06 95 ASN A CA 1
ATOM 741 C C . ASN A 1 95 ? -7.968 -8.006 15.235 1.00 78.06 95 ASN A C 1
ATOM 743 O O . ASN A 1 95 ? -7.647 -7.875 16.416 1.00 78.06 95 ASN A O 1
ATOM 747 N N . ALA A 1 96 ? -7.172 -7.594 14.247 1.00 82.25 96 ALA A N 1
ATOM 748 C CA . ALA A 1 96 ? -5.940 -6.847 14.485 1.00 82.25 96 ALA A CA 1
ATOM 749 C C . ALA A 1 96 ? -6.229 -5.414 14.983 1.00 82.25 96 ALA A C 1
ATOM 751 O O . ALA A 1 96 ? -7.339 -4.887 14.828 1.00 82.25 96 ALA A O 1
ATOM 752 N N . ASP A 1 97 ? -5.226 -4.773 15.600 1.00 84.81 97 ASP A N 1
ATOM 753 C CA . ASP A 1 97 ? -5.302 -3.350 15.963 1.00 84.81 97 ASP A CA 1
ATOM 754 C C . ASP A 1 97 ? -5.589 -2.524 14.695 1.00 84.81 97 ASP A C 1
ATOM 756 O O . ASP A 1 97 ? -4.922 -2.731 13.676 1.00 84.81 97 ASP A O 1
ATOM 760 N N . PRO A 1 98 ? -6.521 -1.554 14.732 1.00 85.44 98 PRO A N 1
ATOM 761 C CA . PRO A 1 98 ? -6.811 -0.697 13.589 1.00 85.44 98 PRO A CA 1
ATOM 762 C C . PRO A 1 98 ? -5.606 -0.001 12.955 1.00 85.44 98 PRO A C 1
ATOM 764 O O . PRO A 1 98 ? -5.549 0.266 11.753 1.00 85.44 98 PRO A O 1
ATOM 767 N N . LYS A 1 99 ? -4.593 0.303 13.766 1.00 86.69 99 LYS A N 1
ATOM 768 C CA . LYS A 1 99 ? -3.325 0.855 13.297 1.00 86.69 99 LYS A CA 1
ATOM 769 C C . LYS A 1 99 ? -2.610 -0.110 12.364 1.00 86.69 99 LYS A C 1
ATOM 771 O O . LYS A 1 99 ? -1.912 0.365 11.475 1.00 86.69 99 LYS A O 1
ATOM 776 N N . ILE A 1 100 ? -2.737 -1.422 12.546 1.00 88.19 100 ILE A N 1
ATOM 777 C CA . ILE A 1 100 ? -2.119 -2.411 11.657 1.00 88.19 100 ILE A CA 1
ATOM 778 C C . ILE A 1 100 ? -2.743 -2.299 10.269 1.00 88.19 100 ILE A C 1
ATOM 780 O O . ILE A 1 100 ? -1.993 -2.150 9.309 1.00 88.19 100 ILE A O 1
ATOM 784 N N . HIS A 1 101 ? -4.074 -2.260 10.160 1.00 92.00 101 HIS A N 1
ATOM 785 C CA . HIS A 1 101 ? -4.753 -2.121 8.868 1.00 92.00 101 HIS A CA 1
ATOM 786 C C . HIS A 1 101 ? -4.391 -0.814 8.159 1.00 92.00 101 HIS A C 1
ATOM 788 O O . HIS A 1 101 ? -3.969 -0.828 7.002 1.00 92.00 101 HIS A O 1
ATOM 794 N N . LEU A 1 102 ? -4.468 0.316 8.870 1.00 90.62 102 LEU A N 1
ATOM 795 C CA . LEU A 1 102 ? -4.141 1.627 8.300 1.00 90.62 102 LEU A CA 1
ATOM 796 C C . LEU A 1 102 ? -2.674 1.714 7.852 1.00 90.62 102 LEU A C 1
ATOM 798 O O . LEU A 1 102 ? -2.388 2.216 6.764 1.00 90.62 102 LEU A O 1
ATOM 802 N N . ASN A 1 103 ? -1.737 1.203 8.659 1.00 89.69 103 ASN A N 1
ATOM 803 C CA . ASN A 1 103 ? -0.318 1.206 8.295 1.00 89.69 103 ASN A CA 1
ATOM 804 C C . ASN A 1 103 ? -0.012 0.224 7.163 1.00 89.69 103 ASN A C 1
ATOM 806 O O . ASN A 1 103 ? 0.817 0.533 6.308 1.00 89.69 103 ASN A O 1
ATOM 810 N N . ALA A 1 104 ? -0.667 -0.935 7.125 1.00 91.50 104 ALA A N 1
ATOM 811 C CA . ALA A 1 104 ? -0.527 -1.883 6.028 1.00 91.50 104 ALA A CA 1
ATOM 812 C C . ALA A 1 104 ? -1.012 -1.267 4.710 1.00 91.50 104 ALA A C 1
ATOM 814 O O . ALA A 1 104 ? -0.295 -1.316 3.709 1.00 91.50 104 ALA A O 1
ATOM 815 N N . LEU A 1 105 ? -2.165 -0.593 4.727 1.00 93.75 105 LEU A N 1
ATOM 816 C CA . LEU A 1 105 ? -2.714 0.089 3.558 1.00 93.75 105 LEU A CA 1
ATOM 817 C C . LEU A 1 105 ? -1.802 1.236 3.077 1.00 93.75 105 LEU A C 1
ATOM 819 O O . LEU A 1 105 ? -1.519 1.331 1.880 1.00 93.75 105 LEU A O 1
ATOM 823 N N . ASP A 1 106 ? -1.252 2.055 3.983 1.00 92.69 106 ASP A N 1
ATOM 824 C CA . ASP A 1 106 ? -0.261 3.084 3.618 1.00 92.69 106 ASP A CA 1
ATOM 825 C C . ASP A 1 106 ? 1.058 2.486 3.090 1.00 92.69 106 ASP A C 1
ATOM 827 O O . ASP A 1 106 ? 1.683 3.013 2.158 1.00 92.69 106 ASP A O 1
ATOM 831 N N . THR A 1 107 ? 1.466 1.338 3.634 1.00 91.31 107 THR A N 1
ATOM 832 C CA . THR A 1 107 ? 2.655 0.604 3.186 1.00 91.31 107 THR A CA 1
ATOM 833 C C . THR A 1 107 ? 2.467 0.086 1.763 1.00 91.31 107 THR A C 1
ATOM 835 O O . THR A 1 107 ? 3.315 0.359 0.907 1.00 91.31 107 THR A O 1
ATOM 838 N N . LEU A 1 108 ? 1.339 -0.573 1.467 1.00 94.62 108 LEU A N 1
ATOM 839 C CA . LEU A 1 108 ? 0.998 -0.994 0.106 1.00 94.62 108 LEU A CA 1
ATOM 840 C C . LEU A 1 108 ? 0.922 0.211 -0.834 1.00 94.62 108 LEU A C 1
ATOM 842 O O . LEU A 1 108 ? 1.503 0.189 -1.919 1.00 94.62 108 LEU A O 1
ATOM 846 N N . ARG A 1 109 ? 0.308 1.317 -0.402 1.00 94.50 109 ARG A N 1
ATOM 847 C CA . ARG A 1 109 ? 0.264 2.551 -1.197 1.00 94.50 109 ARG A CA 1
ATOM 848 C C . ARG A 1 109 ? 1.666 3.052 -1.532 1.00 94.50 109 ARG A C 1
ATOM 850 O O . ARG A 1 109 ? 1.946 3.456 -2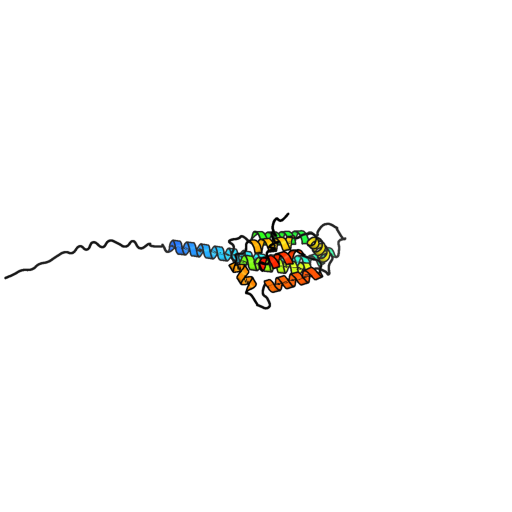.660 1.00 94.50 109 ARG A O 1
ATOM 857 N N . SER A 1 110 ? 2.570 3.029 -0.560 1.00 89.94 110 SER A N 1
ATOM 858 C CA . SER A 1 110 ? 3.958 3.450 -0.744 1.00 89.94 110 SER A CA 1
ATOM 859 C C . SER A 1 110 ? 4.759 2.522 -1.661 1.00 89.94 110 SER A C 1
ATOM 861 O O . SER A 1 110 ? 5.579 3.024 -2.434 1.00 89.94 110 SER A O 1
ATOM 863 N N . ILE A 1 111 ? 4.493 1.213 -1.633 1.00 90.62 111 ILE A N 1
ATOM 864 C CA . ILE A 1 111 ? 5.026 0.244 -2.605 1.00 90.62 111 ILE A CA 1
ATOM 865 C C . ILE A 1 111 ? 4.512 0.572 -4.013 1.00 90.62 111 ILE A C 1
ATOM 867 O O . ILE A 1 111 ? 5.318 0.720 -4.931 1.00 90.62 111 ILE A O 1
ATOM 871 N N . GLY A 1 112 ? 3.204 0.797 -4.175 1.00 91.31 112 GLY A N 1
ATOM 872 C CA . GLY A 1 112 ? 2.605 1.184 -5.457 1.00 91.31 112 GLY A CA 1
ATOM 873 C C . GLY A 1 112 ? 3.227 2.453 -6.045 1.00 91.31 112 GLY A C 1
ATOM 874 O O . GLY A 1 112 ? 3.590 2.487 -7.218 1.00 91.31 112 GLY A O 1
ATOM 875 N N . VAL A 1 113 ? 3.452 3.484 -5.220 1.00 90.31 113 VAL A N 1
ATOM 876 C CA . VAL A 1 113 ? 4.141 4.712 -5.660 1.00 90.31 113 VAL A CA 1
ATOM 877 C C . VAL A 1 113 ? 5.569 4.422 -6.130 1.00 90.31 113 VAL A C 1
ATOM 879 O O . VAL A 1 113 ? 6.014 5.023 -7.109 1.00 90.31 113 VAL A O 1
ATOM 882 N N . ALA A 1 114 ? 6.295 3.534 -5.445 1.00 87.56 114 ALA A N 1
ATOM 883 C CA . ALA A 1 114 ? 7.649 3.159 -5.845 1.00 87.56 114 ALA A CA 1
ATOM 884 C C . ALA A 1 114 ? 7.654 2.472 -7.222 1.00 87.56 114 ALA A C 1
ATOM 886 O O . ALA A 1 114 ? 8.445 2.866 -8.076 1.00 87.56 114 ALA A O 1
ATOM 887 N N . ILE A 1 115 ? 6.720 1.547 -7.465 1.00 87.94 115 ILE A N 1
ATOM 888 C CA . ILE A 1 115 ? 6.560 0.857 -8.757 1.00 87.94 115 ILE A CA 1
ATOM 889 C C . ILE A 1 115 ? 6.178 1.840 -9.874 1.00 87.94 115 ILE A C 1
ATOM 891 O O . ILE A 1 115 ? 6.758 1.815 -10.956 1.00 87.94 115 ILE A O 1
ATOM 895 N N . CYS A 1 116 ? 5.241 2.763 -9.633 1.00 86.94 116 CYS A N 1
ATOM 896 C CA . CYS A 1 116 ? 4.883 3.762 -10.647 1.00 86.94 116 CYS A CA 1
ATOM 897 C C . CYS A 1 116 ? 6.078 4.647 -11.039 1.00 86.94 116 CYS A C 1
ATOM 899 O O . CYS A 1 116 ? 6.204 5.054 -12.193 1.00 86.94 116 CYS A O 1
ATOM 901 N N . ARG A 1 117 ? 6.962 4.953 -10.081 1.00 85.06 117 ARG A N 1
ATOM 902 C CA . ARG A 1 117 ? 8.125 5.825 -10.296 1.00 85.06 117 ARG A CA 1
ATOM 903 C C . ARG A 1 117 ? 9.343 5.098 -10.866 1.00 85.06 117 ARG A C 1
ATOM 905 O O . ARG A 1 117 ? 10.206 5.772 -11.428 1.00 85.06 117 ARG A O 1
ATOM 912 N N . SER A 1 118 ? 9.411 3.769 -10.780 1.00 77.31 118 SER A N 1
ATOM 913 C CA . SER A 1 118 ? 10.491 2.965 -11.361 1.00 77.31 118 SER A CA 1
ATOM 914 C C . SER A 1 118 ? 10.337 2.903 -12.885 1.00 77.31 118 SER A C 1
ATOM 916 O O . SER A 1 118 ? 9.711 2.002 -13.436 1.00 77.31 118 SER A O 1
ATOM 918 N N . SER A 1 119 ? 10.802 3.939 -13.580 1.00 65.38 119 SER A N 1
ATOM 919 C CA . SER A 1 119 ? 10.570 4.125 -15.024 1.00 65.38 119 SER A CA 1
ATOM 920 C C . SER A 1 119 ? 11.832 4.428 -15.824 1.00 65.38 119 SER A C 1
ATOM 922 O O . SER A 1 119 ? 11.765 4.538 -17.045 1.00 65.38 119 SER A O 1
ATOM 924 N N . THR A 1 120 ? 12.966 4.578 -15.148 1.00 65.62 120 THR A N 1
ATOM 925 C CA . THR A 1 120 ? 14.216 5.059 -15.745 1.00 65.62 120 THR A CA 1
ATOM 926 C C . THR A 1 120 ? 15.223 3.947 -16.011 1.00 65.62 120 THR A C 1
ATOM 928 O O . THR A 1 120 ? 16.205 4.177 -16.707 1.00 65.62 120 THR A O 1
ATOM 931 N N . ASP A 1 121 ? 14.997 2.755 -15.469 1.00 70.38 121 ASP A N 1
ATOM 932 C CA . ASP A 1 121 ? 15.925 1.633 -15.481 1.00 70.38 121 ASP A CA 1
ATOM 933 C C . ASP A 1 121 ? 15.251 0.340 -15.966 1.00 70.38 121 ASP A C 1
ATOM 935 O O . ASP A 1 121 ? 14.040 0.171 -15.831 1.00 70.38 121 ASP A O 1
ATOM 939 N N . ILE A 1 122 ? 16.040 -0.578 -16.539 1.00 71.31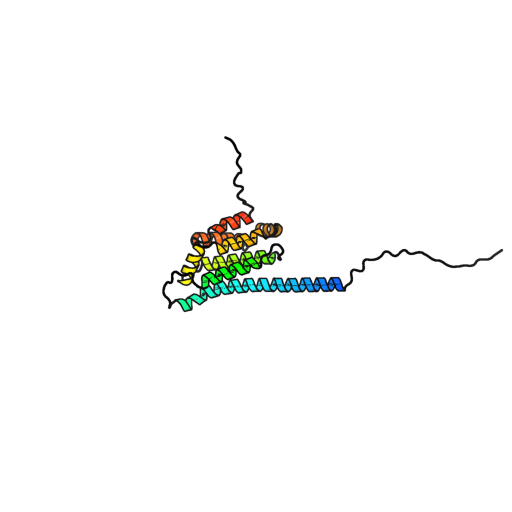 122 ILE A N 1
ATOM 940 C CA . ILE A 1 122 ? 15.548 -1.841 -17.126 1.00 71.31 122 ILE A CA 1
ATOM 941 C C . ILE A 1 122 ? 14.743 -2.645 -16.095 1.00 71.31 122 ILE A C 1
ATOM 943 O O . ILE A 1 122 ? 13.675 -3.164 -16.416 1.00 71.31 122 ILE A O 1
ATOM 947 N N . VAL A 1 123 ? 15.202 -2.675 -14.840 1.00 72.88 123 VAL A N 1
ATOM 948 C CA . VAL A 1 123 ? 14.511 -3.362 -13.741 1.00 72.88 123 VAL A CA 1
ATOM 949 C C . VAL A 1 123 ? 13.180 -2.692 -13.444 1.00 72.88 123 VAL A C 1
ATOM 951 O O . VAL A 1 123 ? 12.160 -3.372 -13.411 1.00 72.88 123 VAL A O 1
ATOM 954 N N . GLY A 1 124 ? 13.151 -1.367 -13.298 1.00 79.00 124 GLY A N 1
ATOM 955 C CA . GLY A 1 124 ? 11.906 -0.618 -13.159 1.00 79.00 124 GLY A CA 1
ATOM 956 C C . GLY A 1 124 ? 10.924 -0.859 -14.309 1.00 79.00 124 GLY A C 1
ATOM 957 O O . GLY A 1 124 ? 9.736 -1.069 -14.067 1.00 79.00 124 GLY A O 1
ATOM 958 N N . ILE A 1 125 ? 11.404 -0.908 -15.555 1.00 82.00 125 ILE A N 1
ATOM 959 C CA . ILE A 1 125 ? 10.578 -1.202 -16.737 1.00 82.00 125 ILE A CA 1
ATOM 960 C C . ILE A 1 125 ? 9.994 -2.617 -16.660 1.00 82.00 125 ILE A C 1
ATOM 962 O O . ILE A 1 125 ? 8.792 -2.787 -16.877 1.00 82.00 125 ILE A O 1
ATOM 966 N N . GLN A 1 126 ? 10.808 -3.619 -16.324 1.00 82.50 126 GLN A N 1
ATOM 967 C CA . GLN A 1 126 ? 10.365 -5.007 -16.183 1.00 82.50 126 GLN A CA 1
ATOM 968 C C . GLN A 1 126 ? 9.401 -5.190 -15.003 1.00 82.50 126 GLN A C 1
ATOM 970 O O . GLN A 1 126 ? 8.357 -5.818 -15.165 1.00 82.50 126 GLN A O 1
ATOM 975 N N . VAL A 1 127 ? 9.686 -4.583 -13.845 1.00 84.31 127 VAL A N 1
ATOM 976 C CA . VAL A 1 127 ? 8.788 -4.571 -12.678 1.00 84.31 127 VAL A CA 1
ATOM 977 C C . VAL A 1 127 ? 7.454 -3.936 -13.062 1.00 84.31 127 VAL A C 1
ATOM 979 O O . VAL A 1 127 ? 6.403 -4.522 -12.815 1.00 84.31 127 VAL A O 1
ATOM 982 N N . ARG A 1 128 ? 7.458 -2.786 -13.745 1.00 87.56 128 ARG A N 1
ATOM 983 C CA . ARG A 1 128 ? 6.217 -2.186 -14.250 1.00 87.56 128 ARG A CA 1
ATOM 984 C C . ARG A 1 128 ? 5.505 -3.108 -15.233 1.00 87.56 128 ARG A C 1
ATOM 986 O O . ARG A 1 128 ? 4.297 -3.242 -15.124 1.00 87.56 128 ARG A O 1
ATOM 993 N N . ARG A 1 129 ? 6.207 -3.738 -16.182 1.00 86.56 129 ARG A N 1
ATOM 994 C CA . ARG A 1 129 ? 5.604 -4.684 -17.142 1.00 86.56 129 ARG A CA 1
ATOM 995 C C . ARG A 1 129 ? 4.915 -5.842 -16.416 1.00 86.56 129 ARG A C 1
ATOM 997 O O . ARG A 1 129 ? 3.785 -6.159 -16.769 1.00 86.56 129 ARG A O 1
ATOM 1004 N N . HIS A 1 130 ? 5.552 -6.397 -15.387 1.00 88.69 130 HIS A N 1
ATOM 1005 C CA . HIS A 1 130 ? 4.982 -7.439 -14.533 1.00 88.69 130 HIS A CA 1
ATOM 1006 C C . HIS A 1 130 ? 3.700 -6.961 -13.837 1.00 88.69 130 HIS A C 1
ATOM 1008 O O . HIS A 1 130 ? 2.635 -7.536 -14.033 1.00 88.69 130 HIS A O 1
ATOM 1014 N N . PHE A 1 131 ? 3.760 -5.828 -13.131 1.00 88.31 131 PHE A N 1
ATOM 1015 C CA . PHE A 1 131 ? 2.618 -5.239 -12.414 1.00 88.31 131 PHE A CA 1
ATOM 1016 C C . PHE A 1 131 ? 1.528 -4.619 -13.311 1.00 88.31 131 PHE A C 1
ATOM 1018 O O . PHE A 1 131 ? 0.514 -4.159 -12.798 1.00 88.31 131 PHE A O 1
ATOM 1025 N N . ARG A 1 132 ? 1.687 -4.620 -14.643 1.00 87.69 132 ARG A N 1
ATOM 1026 C CA . ARG A 1 132 ? 0.560 -4.406 -15.575 1.00 87.69 132 ARG A CA 1
ATOM 1027 C C . ARG A 1 132 ? -0.288 -5.657 -15.766 1.00 87.69 132 ARG A C 1
ATOM 1029 O O . ARG A 1 132 ? -1.438 -5.549 -16.168 1.00 87.69 132 ARG A O 1
ATOM 1036 N N . GLN A 1 133 ? 0.307 -6.831 -15.579 1.00 86.12 133 GLN A N 1
ATOM 1037 C CA . GLN A 1 133 ? -0.337 -8.118 -15.836 1.00 86.12 133 GLN A CA 1
ATOM 1038 C C . GLN A 1 133 ? -0.926 -8.726 -14.562 1.00 86.12 133 GLN A C 1
ATOM 1040 O O . GLN A 1 133 ? -1.916 -9.450 -14.636 1.00 86.12 133 GLN A O 1
ATOM 1045 N N . VAL A 1 134 ? -0.334 -8.430 -13.403 1.00 89.88 134 VAL A N 1
ATOM 1046 C CA . VAL A 1 134 ? -0.791 -8.928 -12.101 1.00 89.88 134 VAL A CA 1
ATOM 1047 C C . VAL A 1 134 ? -1.571 -7.867 -11.326 1.00 89.88 134 VAL A C 1
ATOM 1049 O O . VAL A 1 134 ? -1.277 -6.680 -11.428 1.00 89.88 134 VAL A O 1
ATOM 1052 N N . ARG A 1 135 ? -2.524 -8.314 -10.498 1.00 91.81 135 ARG A N 1
ATOM 1053 C CA . ARG A 1 135 ? -3.332 -7.464 -9.598 1.00 91.81 135 ARG A CA 1
ATOM 1054 C C . ARG A 1 135 ? -2.948 -7.610 -8.121 1.00 91.81 135 ARG A C 1
ATOM 1056 O O . ARG A 1 135 ? -3.756 -7.377 -7.228 1.00 91.81 135 ARG A O 1
ATOM 1063 N N . THR A 1 136 ? -1.731 -8.076 -7.836 1.00 93.06 136 THR A N 1
ATOM 1064 C CA . THR A 1 136 ? -1.293 -8.443 -6.476 1.00 93.06 136 THR A CA 1
ATOM 1065 C C . THR A 1 136 ? -1.398 -7.273 -5.495 1.00 93.06 136 THR A C 1
ATOM 1067 O O . THR A 1 136 ? -1.772 -7.469 -4.340 1.00 93.06 136 THR A O 1
ATOM 1070 N N . LEU A 1 137 ? -1.113 -6.049 -5.950 1.00 93.69 137 LEU A N 1
ATOM 1071 C CA . LEU A 1 137 ? -1.198 -4.859 -5.108 1.00 93.69 137 LEU A CA 1
ATOM 1072 C C . LEU A 1 137 ? -2.656 -4.513 -4.776 1.00 93.69 137 LEU A C 1
ATOM 1074 O O . LEU A 1 137 ? -2.981 -4.314 -3.607 1.00 93.69 137 LEU A O 1
ATOM 1078 N N . GLU A 1 138 ? -3.520 -4.451 -5.788 1.00 94.94 138 GLU A N 1
ATOM 1079 C CA . GLU A 1 138 ? -4.933 -4.088 -5.646 1.00 94.94 138 GLU A CA 1
ATOM 1080 C C . GLU A 1 138 ? -5.693 -5.140 -4.844 1.00 94.94 138 GLU A C 1
ATOM 1082 O O . GLU A 1 138 ? -6.418 -4.790 -3.918 1.00 94.94 138 GLU A O 1
ATOM 1087 N N . ASN A 1 139 ? -5.445 -6.424 -5.117 1.00 94.81 139 ASN A N 1
ATOM 1088 C CA . ASN A 1 139 ? -6.006 -7.531 -4.346 1.00 94.81 139 ASN A CA 1
ATOM 1089 C C . ASN A 1 139 ? -5.557 -7.463 -2.883 1.00 94.81 139 ASN A C 1
ATOM 1091 O O . ASN A 1 139 ? -6.357 -7.678 -1.977 1.00 94.81 139 ASN A O 1
ATOM 1095 N N . GLY A 1 140 ? -4.286 -7.129 -2.635 1.00 94.56 140 GLY A N 1
ATOM 1096 C CA . GLY A 1 140 ? -3.778 -6.953 -1.279 1.00 94.56 140 GLY A CA 1
ATOM 1097 C C . GLY A 1 140 ? -4.456 -5.797 -0.544 1.00 94.56 140 GLY A C 1
ATOM 1098 O O . GLY A 1 140 ? -4.857 -5.954 0.607 1.00 94.56 140 GLY A O 1
ATOM 1099 N N . MET A 1 141 ? -4.641 -4.656 -1.212 1.00 95.81 141 MET A N 1
ATOM 1100 C CA . MET A 1 141 ? -5.373 -3.524 -0.636 1.00 95.81 141 MET A CA 1
ATOM 1101 C C . MET A 1 141 ? -6.840 -3.869 -0.379 1.00 95.81 141 MET A C 1
ATOM 1103 O O . MET A 1 141 ? -7.335 -3.575 0.705 1.00 95.81 141 MET A O 1
ATOM 1107 N N . MET A 1 142 ? -7.510 -4.526 -1.328 1.00 95.94 142 MET A N 1
ATOM 1108 C CA . MET A 1 142 ? -8.896 -4.968 -1.175 1.00 95.94 142 MET A CA 1
ATOM 1109 C C . MET A 1 142 ? -9.037 -5.903 0.028 1.00 95.94 142 MET A C 1
ATOM 1111 O O . MET A 1 142 ? -9.863 -5.654 0.898 1.00 95.94 142 MET A O 1
ATOM 1115 N N . ASN A 1 143 ? -8.168 -6.911 0.149 1.00 94.12 143 ASN A N 1
ATOM 1116 C CA . ASN A 1 143 ? -8.180 -7.837 1.281 1.00 94.12 143 ASN A CA 1
ATOM 1117 C C . ASN A 1 143 ? -8.071 -7.103 2.623 1.00 94.12 143 ASN A C 1
ATOM 1119 O O . ASN A 1 143 ? -8.832 -7.403 3.538 1.00 94.12 143 ASN A O 1
ATOM 1123 N N . ILE A 1 144 ? -7.182 -6.110 2.736 1.00 94.00 144 ILE A N 1
ATOM 1124 C CA . ILE A 1 144 ? -7.059 -5.303 3.960 1.00 94.00 144 ILE A CA 1
ATOM 1125 C C . ILE A 1 144 ? -8.360 -4.552 4.239 1.00 94.00 144 ILE A C 1
ATOM 1127 O O . ILE A 1 144 ? -8.878 -4.626 5.347 1.00 94.00 144 ILE A O 1
ATOM 1131 N N . VAL A 1 145 ? -8.908 -3.855 3.244 1.00 93.38 145 VAL A N 1
ATOM 1132 C CA . VAL A 1 145 ? -10.120 -3.045 3.426 1.00 93.38 145 VAL A CA 1
ATOM 1133 C C . VAL A 1 145 ? -11.331 -3.918 3.774 1.00 93.38 145 VAL A C 1
ATOM 1135 O O . VAL A 1 145 ? -12.126 -3.533 4.624 1.00 93.38 145 VAL A O 1
ATOM 1138 N N . THR A 1 146 ? -11.453 -5.117 3.199 1.00 92.88 146 THR A N 1
ATOM 1139 C CA . THR A 1 146 ? -12.562 -6.041 3.509 1.00 92.88 146 THR A CA 1
ATOM 1140 C C . THR A 1 146 ? -12.545 -6.566 4.946 1.00 92.88 146 THR A C 1
ATOM 1142 O O . THR A 1 146 ? -13.593 -6.952 5.456 1.00 92.88 146 THR A O 1
ATOM 1145 N N . VAL A 1 147 ? -11.381 -6.582 5.609 1.00 92.56 147 VAL A N 1
ATOM 1146 C CA . VAL A 1 147 ? -11.254 -7.019 7.011 1.00 92.56 147 VAL A CA 1
ATOM 1147 C C . VAL A 1 147 ? -11.208 -5.858 8.006 1.00 92.56 147 VAL A C 1
ATOM 1149 O O . VAL A 1 147 ? -11.203 -6.102 9.213 1.00 92.56 147 VAL A O 1
ATOM 1152 N N . MET A 1 148 ? -11.176 -4.611 7.527 1.00 91.44 148 MET A N 1
ATOM 1153 C CA . MET A 1 148 ? -11.284 -3.426 8.378 1.00 91.44 148 MET A CA 1
ATOM 1154 C C . MET A 1 148 ? -12.692 -3.318 8.961 1.00 91.44 148 MET A C 1
ATOM 1156 O O . MET A 1 148 ? -13.690 -3.563 8.285 1.00 91.44 148 MET A O 1
ATOM 1160 N N . ARG A 1 149 ? -12.783 -2.895 10.222 1.00 90.56 149 ARG A N 1
ATOM 1161 C CA . ARG A 1 149 ? -14.064 -2.565 10.852 1.00 90.56 149 ARG A CA 1
ATOM 1162 C C . ARG A 1 149 ? -14.614 -1.252 10.305 1.00 90.56 149 ARG A C 1
ATOM 1164 O O . ARG A 1 149 ? -13.858 -0.362 9.916 1.00 90.56 149 ARG A O 1
ATOM 1171 N N . GLU A 1 150 ? -15.932 -1.097 10.377 1.00 90.38 150 GLU A N 1
ATOM 1172 C CA . GLU A 1 150 ? -16.642 0.112 9.938 1.00 90.38 150 GLU A CA 1
ATOM 1173 C C . GLU A 1 150 ? -16.084 1.389 10.582 1.00 90.38 150 GLU A C 1
ATOM 1175 O O . GLU A 1 150 ? -15.839 2.367 9.885 1.00 90.38 150 GLU A O 1
ATOM 1180 N N . GLU A 1 151 ? -15.770 1.359 11.882 1.00 89.44 151 GLU A N 1
ATOM 1181 C CA . GLU A 1 151 ? -15.160 2.490 12.604 1.00 89.44 151 GLU A CA 1
ATOM 1182 C C . GLU A 1 151 ? -13.813 2.929 11.995 1.00 89.44 151 GLU A C 1
ATOM 1184 O O . GLU A 1 151 ? -13.443 4.106 12.015 1.00 89.44 151 GLU A O 1
ATOM 1189 N N . GLU A 1 152 ? -13.048 1.982 11.448 1.00 89.44 152 GLU A N 1
ATOM 1190 C CA . GLU A 1 152 ? -11.752 2.245 10.820 1.00 89.44 152 GLU A CA 1
ATOM 1191 C C . GLU A 1 152 ? -11.933 2.897 9.448 1.00 89.44 152 GLU A C 1
ATOM 1193 O O . GLU A 1 152 ? -11.194 3.822 9.098 1.00 89.44 152 GLU A O 1
ATOM 1198 N N . ILE A 1 153 ? -12.940 2.440 8.697 1.00 91.88 153 ILE A N 1
ATOM 1199 C CA . ILE A 1 153 ? -13.347 3.018 7.414 1.00 91.88 153 ILE A CA 1
ATOM 1200 C C . ILE A 1 153 ? -13.904 4.430 7.621 1.00 91.88 153 ILE A C 1
ATOM 1202 O O . ILE A 1 153 ? -13.471 5.362 6.945 1.00 91.88 153 ILE A O 1
ATOM 1206 N N . GLU A 1 154 ? -14.776 4.638 8.608 1.00 89.81 154 GLU A N 1
ATOM 1207 C CA . GLU A 1 154 ? -15.318 5.958 8.946 1.00 89.81 154 GLU A CA 1
ATOM 1208 C C . GLU A 1 154 ? -14.200 6.936 9.328 1.00 89.81 154 GLU A C 1
ATOM 1210 O O . GLU A 1 154 ? -14.172 8.086 8.874 1.00 89.81 154 GLU A O 1
ATOM 1215 N N . LYS A 1 155 ? -13.213 6.479 10.106 1.00 89.25 155 LYS A N 1
ATOM 1216 C CA . LYS A 1 155 ? -12.032 7.283 10.437 1.00 89.25 155 LYS A CA 1
ATOM 1217 C C . LYS A 1 155 ? -11.224 7.669 9.195 1.00 89.25 155 LYS A C 1
ATOM 1219 O O . LYS A 1 155 ? -10.724 8.789 9.116 1.00 89.25 155 LYS A O 1
ATOM 1224 N N . LEU A 1 156 ? -11.094 6.764 8.227 1.00 89.12 156 LEU A N 1
ATOM 1225 C CA . LEU A 1 156 ? -10.405 7.030 6.966 1.00 89.12 156 LEU A CA 1
ATOM 1226 C C . LEU A 1 156 ? -11.168 8.047 6.096 1.00 89.12 156 LEU A C 1
ATOM 1228 O O . LEU A 1 156 ? -10.547 8.916 5.483 1.00 89.12 156 LEU A O 1
ATOM 1232 N N . LEU A 1 157 ? -12.500 7.947 6.056 1.00 90.12 157 LEU A N 1
ATOM 1233 C CA . LEU A 1 157 ? -13.381 8.843 5.299 1.00 90.12 157 LEU A CA 1
ATOM 1234 C C . LEU A 1 157 ? -13.467 10.244 5.920 1.00 90.12 157 LEU A C 1
ATOM 1236 O O . LEU A 1 157 ? -13.507 11.242 5.200 1.00 90.12 157 LEU A O 1
ATOM 1240 N N . SER A 1 158 ? -13.477 10.325 7.250 1.00 89.38 158 SER A N 1
ATOM 1241 C CA . SER A 1 158 ? -13.562 11.588 7.994 1.00 89.38 158 SER A CA 1
ATOM 1242 C C . SER A 1 158 ? -12.230 12.344 8.079 1.00 89.38 158 SER A C 1
ATOM 1244 O O . SER A 1 158 ? -12.222 13.543 8.377 1.00 89.38 158 SER A O 1
ATOM 1246 N N . ASP A 1 159 ? -11.098 11.695 7.779 1.00 89.38 159 ASP A N 1
ATOM 1247 C CA . ASP A 1 159 ? -9.789 12.343 7.762 1.00 89.38 159 ASP A CA 1
ATOM 1248 C C . ASP A 1 159 ? -9.627 13.283 6.551 1.00 89.38 159 ASP A C 1
ATOM 1250 O O . ASP A 1 159 ? -9.329 12.896 5.414 1.00 89.38 159 ASP A O 1
ATOM 1254 N N . THR A 1 160 ? -9.784 14.577 6.824 1.00 88.19 160 THR A N 1
ATOM 1255 C CA . THR A 1 160 ? -9.657 15.659 5.837 1.00 88.19 160 THR A CA 1
ATOM 1256 C C . THR A 1 160 ? -8.246 16.240 5.741 1.00 88.19 160 THR A C 1
ATOM 1258 O O . THR A 1 160 ? -8.022 17.195 4.981 1.00 88.19 160 THR A O 1
ATOM 1261 N N . ALA A 1 161 ? -7.274 15.683 6.475 1.00 88.19 161 ALA A N 1
ATOM 1262 C CA . ALA A 1 161 ? -5.911 16.184 6.472 1.00 88.19 161 ALA A CA 1
ATOM 1263 C C . ALA A 1 161 ? -5.328 16.225 5.042 1.00 88.19 161 ALA A C 1
ATOM 1265 O O . ALA A 1 161 ? -5.663 15.409 4.178 1.00 88.19 161 ALA A O 1
ATOM 1266 N N . PRO A 1 162 ? -4.409 17.161 4.744 1.00 78.31 162 PRO A N 1
ATOM 1267 C CA . PRO A 1 162 ? -3.735 17.200 3.444 1.00 78.31 162 PRO A CA 1
ATOM 1268 C C . PRO A 1 162 ? -3.000 15.898 3.095 1.00 78.31 162 PRO A C 1
ATOM 1270 O O . PRO A 1 162 ? -2.861 15.574 1.920 1.00 78.31 162 PRO A O 1
ATOM 1273 N N . GLN A 1 163 ? -2.547 15.169 4.117 1.00 83.00 163 GLN A N 1
ATOM 1274 C CA . GLN A 1 163 ? -1.852 13.885 4.016 1.00 83.00 163 GLN A CA 1
ATOM 1275 C C . GLN A 1 163 ? -2.749 12.714 4.448 1.00 83.00 163 GLN A C 1
ATOM 1277 O O . GLN A 1 163 ? -2.236 11.702 4.914 1.00 83.00 163 GLN A O 1
ATOM 1282 N N . SER A 1 164 ? -4.078 12.848 4.347 1.00 91.19 164 SER A N 1
ATOM 1283 C CA . SER A 1 164 ? -4.964 11.732 4.677 1.00 91.19 164 SER A CA 1
ATOM 1284 C C . SER A 1 164 ? -4.752 10.569 3.712 1.00 91.19 164 SER A C 1
ATOM 1286 O O . SER A 1 164 ? -4.510 10.754 2.511 1.00 91.19 164 SER A O 1
ATOM 1288 N N . LEU A 1 165 ? -4.845 9.348 4.237 1.00 91.38 165 LEU A N 1
ATOM 1289 C CA . LEU A 1 165 ? -4.544 8.138 3.476 1.00 91.38 165 LEU A CA 1
ATOM 1290 C C . LEU A 1 165 ? -5.462 7.992 2.252 1.00 91.38 165 LEU A C 1
ATOM 1292 O O . LEU A 1 165 ? -4.983 7.669 1.166 1.00 91.38 165 LEU A O 1
ATOM 1296 N N . LEU A 1 166 ? -6.744 8.352 2.368 1.00 92.56 166 LEU A N 1
ATOM 1297 C CA . LEU A 1 166 ? -7.679 8.354 1.239 1.00 92.56 166 LEU A CA 1
ATOM 1298 C C . LEU A 1 166 ? -7.227 9.292 0.105 1.00 92.56 166 LEU A C 1
ATOM 1300 O O . LEU A 1 166 ? -7.238 8.924 -1.073 1.00 92.56 166 LEU A O 1
ATOM 1304 N N . ARG A 1 167 ? -6.756 10.503 0.435 1.00 91.62 167 ARG A N 1
ATOM 1305 C CA . ARG A 1 167 ? -6.192 11.430 -0.564 1.00 91.62 167 ARG A CA 1
ATOM 1306 C C . ARG A 1 167 ? -4.919 10.884 -1.194 1.00 91.62 167 ARG A C 1
ATOM 1308 O O . ARG A 1 167 ? -4.706 11.053 -2.398 1.00 91.62 167 ARG A O 1
ATOM 1315 N N . MET A 1 168 ? -4.079 10.231 -0.399 1.00 92.81 168 MET A N 1
ATOM 1316 C CA . MET A 1 168 ? -2.852 9.601 -0.875 1.00 92.81 168 MET A CA 1
ATOM 1317 C C . MET A 1 168 ? -3.137 8.406 -1.801 1.00 92.81 168 MET A C 1
ATOM 1319 O O . MET A 1 168 ? -2.407 8.237 -2.781 1.00 92.81 168 MET A O 1
ATOM 1323 N N . LEU A 1 169 ? -4.204 7.638 -1.558 1.00 93.69 169 LEU A N 1
ATOM 1324 C CA . LEU A 1 169 ? -4.687 6.576 -2.451 1.00 93.69 169 LEU A CA 1
ATOM 1325 C C . LEU A 1 169 ? -5.192 7.150 -3.782 1.00 93.69 169 LEU A C 1
ATOM 1327 O O . LEU A 1 169 ? -4.752 6.706 -4.839 1.00 93.69 169 LEU A O 1
ATOM 1331 N N . HIS A 1 170 ? -5.988 8.225 -3.765 1.00 93.44 170 HIS A N 1
ATOM 1332 C CA . HIS A 1 170 ? -6.377 8.928 -4.998 1.00 93.44 170 HIS A CA 1
ATOM 1333 C C . HIS A 1 170 ? -5.189 9.512 -5.773 1.00 93.44 170 HIS A C 1
ATOM 1335 O O . HIS A 1 170 ? -5.230 9.641 -7.000 1.00 93.44 170 HIS A O 1
ATOM 1341 N N . HIS A 1 171 ? -4.135 9.946 -5.078 1.00 92.38 171 HIS A N 1
ATOM 1342 C CA . HIS A 1 171 ? -2.913 10.391 -5.741 1.00 92.38 171 HIS A CA 1
ATOM 1343 C C . HIS A 1 171 ? -2.180 9.221 -6.409 1.00 92.38 171 HIS A C 1
ATOM 1345 O O . HIS A 1 171 ? -1.714 9.370 -7.542 1.00 92.38 171 HIS A O 1
ATOM 1351 N N . LEU A 1 172 ? -2.108 8.063 -5.742 1.00 93.38 172 LEU A N 1
ATOM 1352 C CA . LEU A 1 172 ? -1.568 6.843 -6.337 1.00 93.38 172 LEU A CA 1
ATOM 1353 C C . LEU A 1 172 ? -2.374 6.439 -7.577 1.00 93.38 172 LEU A C 1
ATOM 1355 O O . LEU A 1 172 ? -1.758 6.285 -8.623 1.00 93.38 172 LEU A O 1
ATOM 1359 N N . GLN A 1 173 ? -3.707 6.367 -7.496 1.00 93.69 173 GLN A N 1
ATOM 1360 C CA . GLN A 1 173 ? -4.589 6.038 -8.626 1.00 93.69 173 GLN A CA 1
ATOM 1361 C C . GLN A 1 173 ? -4.287 6.915 -9.851 1.00 93.69 173 GLN A C 1
ATOM 1363 O O . GLN A 1 173 ? -3.994 6.402 -10.926 1.00 93.69 173 GLN A O 1
ATOM 1368 N N . ARG A 1 174 ? -4.247 8.244 -9.681 1.00 91.69 174 ARG A N 1
ATOM 1369 C CA . ARG A 1 174 ? -3.916 9.179 -10.774 1.00 91.69 174 ARG A CA 1
ATOM 1370 C C . ARG A 1 174 ? -2.513 8.964 -11.342 1.00 91.69 174 ARG A C 1
ATOM 1372 O O . ARG A 1 174 ? -2.303 9.070 -12.547 1.00 91.69 174 ARG A O 1
ATOM 1379 N N . THR A 1 175 ? -1.543 8.671 -10.478 1.00 89.56 175 THR A N 1
ATOM 1380 C CA . THR A 1 175 ? -0.164 8.390 -10.902 1.00 89.56 175 THR A CA 1
ATOM 1381 C C . THR A 1 175 ? -0.085 7.072 -11.679 1.00 89.56 175 THR A C 1
ATOM 1383 O O . THR A 1 175 ? 0.626 6.987 -12.680 1.00 89.56 175 THR A O 1
ATOM 1386 N N . ALA A 1 176 ? -0.825 6.060 -11.229 1.00 89.69 176 ALA A N 1
ATOM 1387 C CA . ALA A 1 176 ? -0.878 4.731 -11.815 1.00 89.69 176 ALA A CA 1
ATOM 1388 C C . ALA A 1 176 ? -1.584 4.743 -13.182 1.00 89.69 176 ALA A C 1
ATOM 1390 O O . ALA A 1 176 ? -1.036 4.203 -14.141 1.00 89.69 176 ALA A O 1
ATOM 1391 N N . GLN A 1 177 ? -2.681 5.497 -13.323 1.00 89.38 177 GLN A N 1
ATOM 1392 C CA . GLN A 1 177 ? -3.359 5.753 -14.603 1.00 89.38 177 GLN A CA 1
ATOM 1393 C C . GLN A 1 177 ? -2.414 6.359 -15.649 1.00 89.38 177 GLN A C 1
ATOM 1395 O O . GLN A 1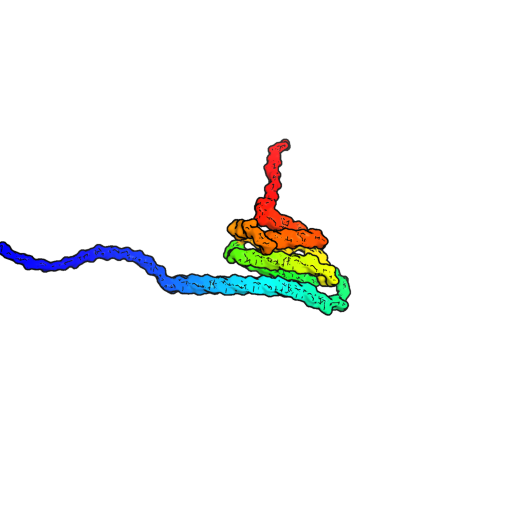 177 ? -2.340 5.873 -16.775 1.00 89.38 177 GLN A O 1
ATOM 1400 N N . GLY A 1 178 ? -1.613 7.363 -15.268 1.00 85.12 178 GLY A N 1
ATOM 1401 C CA . GLY A 1 178 ? -0.599 7.947 -16.159 1.00 85.12 178 GLY A CA 1
ATOM 1402 C C . GLY A 1 178 ? 0.497 6.960 -16.589 1.00 85.12 178 GLY A C 1
ATOM 1403 O O . GLY A 1 178 ? 1.231 7.215 -17.541 1.00 85.12 178 GLY A O 1
ATOM 1404 N N . CYS A 1 179 ? 0.606 5.829 -15.893 1.00 82.94 179 CYS A N 1
ATOM 1405 C CA . CYS A 1 179 ? 1.576 4.773 -16.130 1.00 82.94 179 CYS A CA 1
ATOM 1406 C C . CYS A 1 179 ? 0.964 3.483 -16.706 1.00 82.94 179 CYS A C 1
ATOM 1408 O O . CYS A 1 179 ? 1.740 2.542 -16.920 1.00 82.94 179 CYS A O 1
ATOM 1410 N N . CYS A 1 180 ? -0.358 3.448 -16.946 1.00 86.69 180 CYS A N 1
ATOM 1411 C CA . CYS A 1 180 ? -1.154 2.252 -17.260 1.00 86.69 180 CYS A CA 1
ATOM 1412 C C . CYS A 1 180 ? -0.914 1.106 -16.263 1.00 86.69 180 CYS A C 1
ATOM 1414 O O . CYS A 1 180 ? -0.612 -0.009 -16.676 1.00 86.69 180 CYS A O 1
ATOM 1416 N N . LEU A 1 181 ? -0.925 1.409 -14.964 1.00 88.25 181 LEU A N 1
ATOM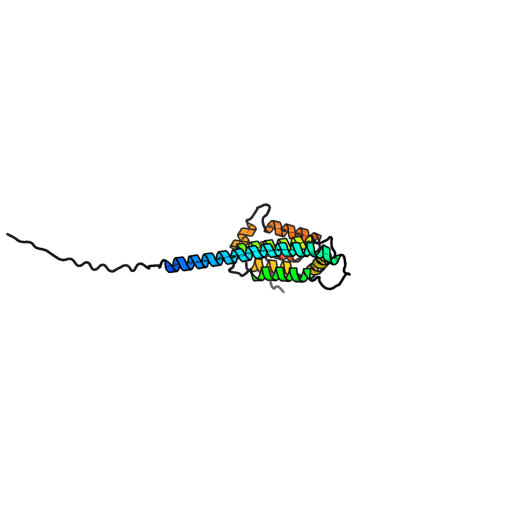 1417 C CA . LEU A 1 181 ? -0.738 0.451 -13.875 1.00 88.25 181 LEU A CA 1
ATOM 1418 C C . LEU A 1 181 ? -1.939 0.486 -12.932 1.00 88.25 181 LEU A C 1
ATOM 1420 O O . LEU A 1 181 ? -2.530 1.545 -12.731 1.00 88.25 181 LEU A O 1
ATOM 1424 N N . PHE A 1 182 ? -2.179 -0.643 -12.270 1.00 89.75 182 PHE A N 1
ATOM 1425 C CA . PHE A 1 182 ? -3.104 -0.781 -11.147 1.00 89.75 182 PHE A CA 1
ATOM 1426 C C . PHE A 1 182 ? -4.548 -0.343 -11.432 1.00 89.75 182 PHE A C 1
ATOM 1428 O O . PHE A 1 182 ? -5.128 0.449 -10.683 1.00 89.75 182 PHE A O 1
ATOM 1435 N N . ASP A 1 183 ? -5.134 -0.854 -12.514 1.00 89.19 183 ASP A N 1
ATOM 1436 C CA . ASP A 1 183 ? -6.484 -0.478 -12.953 1.00 89.19 183 ASP A CA 1
ATOM 1437 C C . ASP A 1 183 ? -7.563 -0.803 -11.896 1.00 89.19 183 ASP A C 1
ATOM 1439 O O . ASP A 1 183 ? -8.588 -0.129 -11.835 1.00 89.19 183 ASP A O 1
ATOM 1443 N N . GLY A 1 184 ? -7.309 -1.767 -11.000 1.00 88.38 184 GLY A N 1
ATOM 1444 C CA . GLY A 1 184 ? -8.216 -2.128 -9.901 1.00 88.38 184 GLY A CA 1
ATOM 1445 C C . GLY A 1 184 ? -8.224 -1.157 -8.709 1.00 88.38 184 GLY A C 1
ATOM 1446 O O . GLY A 1 184 ? -9.002 -1.344 -7.777 1.00 88.38 184 GLY A O 1
ATOM 1447 N N . LEU A 1 185 ? -7.387 -0.109 -8.692 1.00 91.31 185 LEU A N 1
ATOM 1448 C CA . LEU A 1 185 ? -7.373 0.858 -7.580 1.00 91.31 185 LEU A CA 1
ATOM 1449 C C . LEU A 1 185 ? -8.685 1.637 -7.442 1.00 91.31 185 LEU A C 1
ATOM 1451 O O . LEU A 1 185 ? -9.001 2.101 -6.347 1.00 91.31 185 LEU A O 1
ATOM 1455 N N . GLU A 1 186 ? -9.429 1.805 -8.534 1.00 91.69 186 GLU A N 1
ATOM 1456 C CA . GLU A 1 186 ? -10.746 2.441 -8.497 1.00 91.69 186 GLU A CA 1
ATOM 1457 C C . GLU A 1 186 ? -11.745 1.614 -7.685 1.00 91.69 186 GLU A C 1
ATOM 1459 O O . GLU A 1 186 ? -12.426 2.169 -6.828 1.00 91.69 186 GLU A O 1
ATOM 1464 N N . GLU A 1 187 ? -11.748 0.292 -7.871 1.00 92.62 187 GLU A N 1
ATOM 1465 C CA . GLU A 1 187 ? -12.602 -0.647 -7.135 1.00 92.62 187 GLU A CA 1
ATOM 1466 C C . GLU A 1 187 ? -12.307 -0.594 -5.627 1.00 92.62 187 GLU A C 1
ATOM 1468 O O . GLU A 1 187 ? -13.223 -0.501 -4.814 1.00 92.62 187 GLU A O 1
ATOM 1473 N N . VAL A 1 188 ? -11.024 -0.570 -5.240 1.00 93.12 188 VAL A N 1
ATOM 1474 C CA . VAL A 1 188 ? -10.603 -0.459 -3.829 1.00 93.12 188 VAL A CA 1
ATOM 1475 C C . VAL A 1 188 ? -11.106 0.843 -3.201 1.00 93.12 188 VAL A C 1
ATOM 1477 O O . VAL A 1 188 ? -11.608 0.848 -2.078 1.00 93.12 188 VAL A O 1
ATOM 1480 N N . ILE A 1 189 ? -10.968 1.966 -3.910 1.00 93.38 189 ILE A N 1
ATOM 1481 C CA . ILE A 1 189 ? -11.407 3.273 -3.408 1.00 93.38 189 ILE A CA 1
ATOM 1482 C C . ILE A 1 189 ? -12.938 3.359 -3.357 1.00 93.38 189 ILE A C 1
ATOM 1484 O O . ILE A 1 189 ? -13.468 3.932 -2.405 1.00 93.38 189 ILE A O 1
ATOM 1488 N N . GLY A 1 190 ? -13.637 2.796 -4.345 1.00 90.75 190 GLY A N 1
ATOM 1489 C CA . GLY A 1 190 ? -15.099 2.711 -4.357 1.00 90.75 190 GLY A CA 1
ATOM 1490 C C . GLY A 1 190 ? -15.618 1.898 -3.174 1.00 90.75 190 GLY A C 1
ATOM 1491 O O . GLY A 1 190 ? -16.472 2.375 -2.430 1.00 90.75 190 GLY A O 1
ATOM 1492 N N . TYR A 1 191 ? -15.002 0.744 -2.899 1.00 91.50 191 TYR A N 1
ATOM 1493 C CA . TYR A 1 191 ? -15.334 -0.079 -1.736 1.00 91.50 191 TYR A CA 1
ATOM 1494 C C . TYR A 1 191 ? -15.170 0.691 -0.415 1.00 91.50 191 TYR A C 1
ATOM 1496 O O . TYR A 1 191 ? -16.059 0.677 0.431 1.00 91.50 191 TYR A O 1
ATOM 1504 N N . ILE A 1 192 ? -14.068 1.436 -0.247 1.00 91.19 192 ILE A N 1
ATOM 1505 C CA . ILE A 1 192 ? -13.840 2.291 0.936 1.00 91.19 192 ILE A CA 1
ATOM 1506 C C . ILE A 1 192 ? -14.949 3.338 1.112 1.00 91.19 192 ILE A C 1
ATOM 1508 O O . ILE A 1 192 ? -15.290 3.694 2.238 1.00 91.19 192 ILE A O 1
ATOM 1512 N N . ARG A 1 193 ? -15.483 3.873 0.012 1.00 89.12 193 ARG A N 1
ATOM 1513 C CA . ARG A 1 193 ? -16.530 4.905 0.032 1.00 89.12 193 ARG A CA 1
ATOM 1514 C C . ARG A 1 193 ? -17.927 4.348 0.275 1.00 89.12 193 ARG A C 1
ATOM 1516 O O . ARG A 1 193 ? -18.836 5.139 0.505 1.00 89.12 193 ARG A O 1
ATOM 1523 N N . GLY A 1 194 ? -18.088 3.028 0.240 1.00 82.50 194 GLY A N 1
ATOM 1524 C CA . GLY A 1 194 ? -19.406 2.409 0.189 1.00 82.50 194 GLY A CA 1
ATOM 1525 C C . GLY A 1 194 ? -20.095 2.624 -1.159 1.00 82.50 194 GLY A C 1
ATOM 1526 O O . GLY A 1 194 ? -21.307 2.461 -1.236 1.00 82.50 194 GLY A O 1
ATOM 1527 N N . ASP A 1 195 ? -19.337 2.946 -2.218 1.00 75.38 195 ASP A N 1
ATOM 1528 C CA . ASP A 1 195 ? -19.815 2.961 -3.607 1.00 75.38 195 ASP A CA 1
ATOM 1529 C C . ASP A 1 195 ? -19.929 1.510 -4.120 1.00 75.38 195 ASP A C 1
ATOM 1531 O O . ASP A 1 195 ? -19.439 1.171 -5.201 1.00 75.38 195 ASP A O 1
ATOM 1535 N N . SER A 1 196 ? -20.503 0.622 -3.298 1.00 53.56 196 SER A N 1
ATOM 1536 C CA . SER A 1 196 ? -20.849 -0.740 -3.680 1.00 53.56 196 SER A CA 1
ATOM 1537 C C . SER A 1 196 ? -21.598 -0.649 -4.998 1.00 53.56 196 SER A C 1
ATOM 1539 O O . SER A 1 196 ? -22.571 0.097 -5.104 1.00 53.56 196 SER A O 1
ATOM 1541 N N . GLN A 1 197 ? -21.124 -1.368 -6.013 1.00 50.91 197 GLN A N 1
ATOM 1542 C CA . GLN A 1 197 ? -21.908 -1.605 -7.212 1.00 50.91 197 GLN A CA 1
ATOM 1543 C C . GLN A 1 197 ? -23.130 -2.430 -6.792 1.00 50.91 197 GLN A C 1
ATOM 1545 O O . GLN A 1 197 ? -23.132 -3.651 -6.919 1.00 50.91 197 GLN A O 1
ATOM 1550 N N . ASP A 1 198 ? -24.160 -1.758 -6.282 1.00 46.25 198 ASP A N 1
ATOM 1551 C CA . ASP A 1 198 ? -25.537 -2.176 -6.467 1.00 46.25 198 ASP A CA 1
ATOM 1552 C C . ASP A 1 198 ? -25.755 -2.100 -7.980 1.00 46.25 198 ASP A C 1
ATOM 1554 O O . ASP A 1 198 ? -26.212 -1.100 -8.531 1.00 46.25 198 ASP A O 1
ATOM 1558 N N . THR A 1 199 ? -25.299 -3.135 -8.692 1.00 43.41 199 THR A N 1
ATOM 1559 C CA . THR A 1 199 ? -25.883 -3.461 -9.982 1.00 43.41 199 THR A CA 1
ATOM 1560 C C . THR A 1 199 ? -27.335 -3.742 -9.672 1.00 43.41 199 THR A C 1
ATOM 1562 O O . THR A 1 199 ? -27.648 -4.792 -9.112 1.00 43.41 199 THR A O 1
ATOM 1565 N N . GLU A 1 200 ? -28.148 -2.727 -9.937 1.00 43.53 200 GLU A N 1
ATOM 1566 C CA . GLU A 1 200 ? -29.596 -2.742 -10.032 1.00 43.53 200 GLU A CA 1
ATOM 1567 C C . GLU A 1 200 ? -30.066 -4.156 -10.390 1.00 43.53 200 GLU A C 1
ATOM 1569 O O . GLU A 1 200 ? -29.886 -4.636 -11.511 1.00 43.53 200 GLU A O 1
ATOM 1574 N N . ASP A 1 201 ? -30.619 -4.840 -9.388 1.00 46.38 201 ASP A N 1
ATOM 1575 C CA . ASP A 1 201 ? -31.509 -5.980 -9.566 1.00 46.38 201 ASP A CA 1
ATOM 1576 C C . ASP A 1 201 ? -32.824 -5.394 -10.106 1.00 46.38 201 ASP A C 1
ATOM 1578 O O . ASP A 1 201 ? -33.832 -5.315 -9.407 1.00 46.38 201 ASP A O 1
ATOM 1582 N N . ASP A 1 202 ? -32.769 -4.856 -11.328 1.00 46.84 202 ASP A N 1
ATOM 1583 C CA . ASP A 1 202 ? -33.938 -4.388 -12.064 1.00 46.84 202 ASP A CA 1
ATOM 1584 C C . ASP A 1 202 ? -34.638 -5.622 -12.638 1.00 46.84 202 ASP A C 1
ATOM 1586 O O . ASP A 1 202 ? -34.377 -6.087 -13.748 1.00 46.84 202 ASP A O 1
ATOM 1590 N N . GLU A 1 203 ? -35.466 -6.179 -11.758 1.00 50.56 203 GLU A N 1
ATOM 1591 C CA . GLU A 1 203 ? -36.827 -6.651 -11.993 1.00 50.56 203 GLU A CA 1
ATOM 1592 C C . GLU A 1 203 ? -37.079 -7.446 -13.288 1.00 50.56 203 GLU A C 1
ATOM 1594 O O . GLU A 1 203 ? -37.161 -6.926 -14.402 1.00 50.56 203 GLU A O 1
ATOM 1599 N N . ASP A 1 204 ? -37.332 -8.742 -13.079 1.00 51.53 204 ASP A N 1
ATOM 1600 C CA . ASP A 1 204 ? -38.168 -9.591 -13.926 1.00 51.53 204 ASP A CA 1
ATOM 1601 C C . ASP A 1 204 ? -39.374 -8.822 -14.505 1.00 51.53 204 ASP A C 1
ATOM 1603 O O . ASP A 1 204 ? -40.356 -8.594 -13.802 1.00 51.53 204 ASP A O 1
ATOM 1607 N N . GLU A 1 205 ? -39.368 -8.523 -15.807 1.00 49.12 205 GLU A N 1
ATOM 1608 C CA . GLU A 1 205 ? -40.600 -8.343 -16.587 1.00 49.12 205 GLU A CA 1
ATOM 1609 C C . GLU A 1 205 ? -40.367 -8.584 -18.096 1.00 49.12 205 GLU A C 1
ATOM 1611 O O . GLU A 1 205 ? -40.103 -7.661 -18.872 1.00 49.12 205 GLU A O 1
ATOM 1616 N N . ASN A 1 206 ? -40.471 -9.855 -18.524 1.00 38.97 206 ASN A N 1
ATOM 1617 C CA . ASN A 1 206 ? -41.288 -10.269 -19.686 1.00 38.97 206 ASN A CA 1
ATOM 1618 C C . ASN A 1 206 ? -41.448 -11.793 -19.811 1.00 38.97 206 ASN A C 1
ATOM 1620 O O . ASN A 1 206 ? -40.428 -12.487 -20.024 1.00 38.97 206 ASN A O 1
#

Organism: NCBI:txid63820